Protein 5C04 (pdb70)

Radius of gyration: 21.52 Å; Cα contacts (8 Å, |Δi|>4): 696; chains: 2; bounding box: 32×39×69 Å

Organism: Mycobacterium tuberculosis (strain ATCC 25618 / H37Rv) (NCBI:txid83332)

InterPro domains:
  IPR000866 Alkyl hydroperoxide reductase subunit C/ Thiol specific antioxidant [PF00578] (4-129)
  IPR013766 Thioredoxin domain [PS51352] (2-153)
  IPR024706 Peroxiredoxin, AhpC-type [PIRSF000239] (1-133)
  IPR036249 Thioredoxin-like superfamily [SSF52833] (1-151)
  IPR050455 Thiol Peroxidase Tpx Subfamily [PTHR43110] (1-134)

Nearest PDB structures (foldseek):
  5c04-assembly1_B  TM=1.005E+00  e=6.106E-35  Mycobacterium tuberculosis
  5id2-assembly1_B  TM=1.004E+00  e=1.921E-33  Mycobacterium tuberculosis H37Rv
  4xih-assembly1_B-2  TM=9.877E-01  e=2.644E-33  Mycobacterium tuberculosis CCDC5079
  1xvw-assembly1_B  TM=9.879E-01  e=3.853E-31  Mycobacterium tuberculosis
  3hjp-assembly2_D  TM=9.275E-01  e=1.808E-15  Saccharolobus solfataricus

Foldseek 3Di:
DADDFFDFQDWDWFAWLVRDIDIPLVQAPWEKEKEWFAFDQPDDQVLVQVLVCVVVVCLAPDRHHAYEYEKQDDNPSRNVSCVVSVPPGTYTHCHVVQCPSLVVRPQADVVVSMGFGWIFIAANHRGTRDIDGDGNPDHDDCVVVSVSSVVRD/DADDFFDQQDWDWFAWLVRDTDIPLVCAPFEKEKEWFAFDQPDDQVLVQQLVCQVVVCLAPDRHHAYEYEKQDDNPSNNVSCVVSVPPGTYTHCHVVQCPSLVVRPQADPVVSMGFGWIFIAANRRTTHDIDGDGNPDHDDCVVVSVRSVVRD

Sequence (306 aa):
SMLNVGATAPDFTLRDQNQQQLVTTLRGYRGAKNVLLVFHPLAFTGICQGELDQQLRDHLPEFENDDSAALAISSVGPPPTHKIIWATQSGFTFPLLSDFWPHGAVSQAYGVFNEQQAGIANRGTFVVDRRSGIIRFAEMKQPGEVRDQRLWTDALAALTSMLNVGATAPDFTLRDQNQQQLVTTLRGYRGAKNVLLVFHPLAFTGICQGELLDQLRDHLPEFENDDSAALAISSVGPPPTHKIIWATTQSGFTFPLLSDFWPHGAVSQQAYGVFNEQAGIANRGTFVVDRSGIIRFAEMKQPGEVRDQRLWTDALAALT

B-factor: mean 27.64, std 8.31, range [15.02, 64.54]

CATH classification: 3.40.30.10

Structure (mmCIF, N/CA/C/O backbone):
data_5C04
#
_entry.id   5C04
#
_cell.length_a   63.300
_cell.length_b   63.300
_cell.length_c   159.450
_cell.angle_alpha   90.000
_cell.angle_beta   90.000
_cell.angle_gamma   90.000
#
_symmetry.space_group_name_H-M   'P 43 21 2'
#
loop_
_entity.id
_entity.type
_entity.pdbx_description
1 polymer 'Putative peroxiredoxin MT2298'
2 water water
#
loop_
_atom_site.group_PDB
_atom_site.id
_atom_site.type_symbol
_atom_site.label_atom_id
_atom_site.label_alt_id
_atom_site.label_comp_id
_atom_site.label_asym_id
_atom_site.label_entity_id
_atom_site.label_seq_id
_atom_site.pdbx_PDB_ins_code
_atom_site.Cartn_x
_atom_site.Cartn_y
_atom_site.Cartn_z
_atom_site.occupancy
_atom_site.B_iso_or_equiv
_atom_site.auth_seq_id
_atom_site.auth_comp_id
_atom_site.auth_asym_id
_atom_site.auth_atom_id
_atom_site.pdbx_PDB_model_num
ATOM 1 N N . SER A 1 1 ? -2.993 38.452 -10.493 1.00 49.13 0 SER A N 1
ATOM 2 C CA . SER A 1 1 ? -3.951 39.132 -11.427 1.00 42.36 0 SER A CA 1
ATOM 3 C C . SER A 1 1 ? -4.638 38.183 -12.406 1.00 32.66 0 SER A C 1
ATOM 4 O O . SER A 1 1 ? -4.083 37.185 -12.843 1.00 33.99 0 SER A O 1
ATOM 7 N N . MET A 1 2 ? -5.867 38.550 -12.756 1.00 39.81 1 MET A N 1
ATOM 8 C CA . MET A 1 2 ? -6.673 37.834 -13.734 1.00 36.09 1 MET A CA 1
ATOM 9 C C . MET A 1 2 ? -5.880 37.637 -15.020 1.00 37.32 1 MET A C 1
ATOM 10 O O . MET A 1 2 ? -5.255 38.579 -15.519 1.00 38.17 1 MET A O 1
ATOM 15 N N . LEU A 1 3 ? -5.916 36.435 -15.580 1.00 35.78 2 LEU A N 1
ATOM 16 C CA . LEU A 1 3 ? -5.275 36.195 -16.872 1.00 36.87 2 LEU A CA 1
ATOM 17 C C . LEU A 1 3 ? -5.962 37.019 -17.945 1.00 37.77 2 LEU A C 1
ATOM 18 O O . LEU A 1 3 ? -7.170 37.214 -17.907 1.00 35.30 2 LEU A O 1
ATOM 23 N N . ASN A 1 4 ? -5.181 37.507 -18.908 1.00 39.09 3 ASN A N 1
ATOM 24 C CA . ASN A 1 4 ? -5.692 38.414 -19.917 1.00 40.95 3 ASN A CA 1
ATOM 25 C C . ASN A 1 4 ? -5.952 37.726 -21.238 1.00 38.63 3 ASN A C 1
ATOM 26 O O . ASN A 1 4 ? -5.455 36.629 -21.503 1.00 37.62 3 ASN A O 1
ATOM 31 N N . VAL A 1 5 ? -6.733 38.405 -22.068 1.00 40.78 4 VAL A N 1
ATOM 32 C CA . VAL A 1 5 ? -6.958 37.991 -23.443 1.00 41.01 4 VAL A CA 1
ATOM 33 C C . VAL A 1 5 ? -5.604 37.823 -24.136 1.00 41.64 4 VAL A C 1
ATOM 34 O O . VAL A 1 5 ? -4.721 38.682 -24.016 1.00 42.25 4 VAL A O 1
ATOM 38 N N . GLY A 1 6 ? -5.438 36.701 -24.828 1.00 40.13 5 GLY A N 1
ATOM 39 C CA . GLY A 1 6 ? -4.180 36.367 -25.457 1.00 43.00 5 GLY A CA 1
ATOM 40 C C . GLY A 1 6 ? -3.440 35.250 -24.773 1.00 43.44 5 GLY A C 1
ATOM 41 O O . GLY A 1 6 ? -2.702 34.502 -25.412 1.00 46.45 5 GLY A O 1
ATOM 42 N N . ALA A 1 7 ? -3.635 35.120 -23.464 1.00 43.25 6 ALA A N 1
ATOM 43 C CA . ALA A 1 7 ? -2.941 34.101 -22.706 1.00 42.41 6 ALA A CA 1
ATOM 44 C C . ALA A 1 7 ? -3.484 32.720 -23.038 1.00 41.26 6 ALA A C 1
ATOM 45 O O . ALA A 1 7 ? -4.646 32.564 -23.424 1.00 40.70 6 ALA A O 1
ATOM 47 N N . THR A 1 8 ? -2.645 31.714 -22.851 1.00 41.14 7 THR A N 1
ATOM 48 C CA . THR A 1 8 ? -3.074 30.336 -22.964 1.00 40.30 7 THR A CA 1
ATOM 49 C C . THR A 1 8 ? -3.801 29.989 -21.670 1.00 37.49 7 THR A C 1
ATOM 50 O O . THR A 1 8 ? -3.280 30.218 -20.575 1.00 40.01 7 THR A O 1
ATOM 54 N N . ALA A 1 9 ? -5.010 29.460 -21.808 1.00 35.11 8 ALA A N 1
ATOM 55 C CA . ALA A 1 9 ? -5.810 29.033 -20.642 1.00 33.84 8 ALA A CA 1
ATOM 56 C C . ALA A 1 9 ? -5.128 27.874 -19.905 1.00 34.81 8 ALA A C 1
ATOM 57 O O . ALA A 1 9 ? -4.863 26.845 -20.524 1.00 36.68 8 ALA A O 1
ATOM 59 N N . PRO A 1 10 ? -4.875 28.012 -18.573 1.00 34.36 9 PRO A N 1
ATOM 60 C CA . PRO A 1 10 ? -4.264 26.902 -17.844 1.00 34.37 9 PRO A CA 1
ATOM 61 C C . PRO A 1 10 ? -5.110 25.648 -17.931 1.00 33.23 9 PRO A C 1
ATOM 62 O O . PRO A 1 10 ? -6.330 25.730 -17.780 1.00 32.85 9 PRO A O 1
ATOM 66 N N . ASP A 1 11 ? -4.490 24.487 -18.143 1.00 34.55 10 ASP A N 1
ATOM 67 C CA . ASP A 1 11 ? -5.269 23.251 -18.161 1.00 34.79 10 ASP A CA 1
ATOM 68 C C . ASP A 1 11 ? -5.707 22.908 -16.743 1.00 33.38 10 ASP A C 1
ATOM 69 O O . ASP A 1 11 ? -5.095 23.315 -15.747 1.00 35.35 10 ASP A O 1
ATOM 74 N N . PHE A 1 12 ? -6.790 22.161 -16.686 1.00 32.51 11 PHE A N 1
ATOM 75 C CA . PHE A 1 12 ? -7.258 21.636 -15.425 1.00 30.90 11 PHE A CA 1
ATOM 76 C C . PHE A 1 12 ? -8.023 20.357 -15.635 1.00 31.28 11 PHE A C 1
ATOM 77 O O . PHE A 1 12 ? -8.570 20.125 -16.706 1.00 31.93 11 PHE A O 1
ATOM 85 N N . THR A 1 13 ? -8.067 19.553 -14.570 1.00 30.13 12 THR A N 1
ATOM 86 C CA . THR A 1 13 ? -8.933 18.391 -14.508 1.00 31.05 12 THR A CA 1
ATOM 87 C C . THR A 1 13 ? -9.661 18.433 -13.170 1.00 28.92 12 THR A C 1
ATOM 88 O O . THR A 1 13 ? -9.012 18.349 -12.113 1.00 31.80 12 THR A O 1
ATOM 92 N N . LEU A 1 14 ? -10.991 18.537 -13.216 1.00 27.51 13 LEU A N 1
ATOM 93 C CA . LEU A 1 14 ? -11.806 18.658 -11.993 1.00 25.76 13 LEU A CA 1
ATOM 94 C C . LEU A 1 14 ? -13.013 17.729 -12.046 1.00 26.51 13 LEU A C 1
ATOM 95 O O . LEU A 1 14 ? -13.511 17.366 -13.107 1.00 27.63 13 LEU A O 1
ATOM 100 N N . ARG A 1 15 ? -13.517 17.375 -10.879 1.00 24.75 14 ARG A N 1
ATOM 101 C CA . ARG A 1 15 ? -14.738 16.608 -10.775 1.00 26.33 14 ARG A CA 1
ATOM 102 C C . ARG A 1 15 ? -16.010 17.429 -10.954 1.00 25.87 14 ARG A C 1
ATOM 103 O O . ARG A 1 15 ? -16.153 18.512 -10.355 1.00 23.57 14 ARG A O 1
ATOM 111 N N . ASP A 1 16 ? -16.968 16.907 -11.714 1.00 25.38 15 ASP A N 1
ATOM 112 C CA . ASP A 1 16 ? -18.304 17.502 -11.768 1.00 25.16 15 ASP A CA 1
ATOM 113 C C . ASP A 1 16 ? -19.221 16.957 -10.682 1.00 24.80 15 ASP A C 1
ATOM 114 O O . ASP A 1 16 ? -18.785 16.144 -9.839 1.00 24.60 15 ASP A O 1
ATOM 119 N N . GLN A 1 17 ? -20.474 17.394 -10.678 1.00 23.71 16 GLN A N 1
ATOM 120 C CA . GLN A 1 17 ? -21.440 17.064 -9.611 1.00 24.68 16 GLN A CA 1
ATOM 121 C C . GLN A 1 17 ? -21.739 15.575 -9.530 1.00 26.60 16 GLN A C 1
ATOM 122 O O . GLN A 1 17 ? -22.193 15.087 -8.502 1.00 26.67 16 GLN A O 1
ATOM 128 N N . ASN A 1 18 ? -21.476 14.860 -10.618 1.00 26.92 17 ASN A N 1
ATOM 129 C CA . ASN A 1 18 ? -21.619 13.401 -10.658 1.00 29.91 17 ASN A CA 1
ATOM 130 C C . ASN A 1 18 ? -20.299 12.649 -10.425 1.00 30.47 17 ASN A C 1
ATOM 131 O O . ASN A 1 18 ? -20.220 11.428 -10.663 1.00 33.40 17 ASN A O 1
ATOM 136 N N . GLN A 1 19 ? -19.275 13.367 -9.958 1.00 30.17 18 GLN A N 1
ATOM 137 C CA A GLN A 1 19 ? -17.923 12.850 -9.708 0.70 31.51 18 GLN A CA 1
ATOM 138 C CA B GLN A 1 19 ? -17.932 12.815 -9.694 0.30 30.00 18 GLN A CA 1
ATOM 139 C C . GLN A 1 19 ? -17.194 12.346 -10.965 1.00 31.32 18 GLN A C 1
ATOM 140 O O . GLN A 1 19 ? -16.200 11.628 -10.882 1.00 32.99 18 GLN A O 1
ATOM 151 N N . GLN A 1 20 ? -17.664 12.785 -12.133 1.00 32.09 19 GLN A N 1
ATOM 152 C CA . GLN A 1 20 ? -16.981 12.508 -13.403 1.00 33.33 19 GLN A CA 1
ATOM 153 C C . GLN A 1 20 ? -15.921 13.575 -13.693 1.00 33.29 19 GLN A C 1
ATOM 154 O O . GLN A 1 20 ? -16.089 14.751 -13.313 1.00 32.71 19 GLN A O 1
ATOM 160 N N . LEU A 1 21 ? -14.844 13.189 -14.365 1.00 32.12 20 LEU A N 1
ATOM 161 C CA . LEU A 1 21 ? -13.716 14.070 -14.598 1.00 32.25 20 LEU A CA 1
ATOM 162 C C . LEU A 1 21 ? -13.918 14.893 -15.854 1.00 32.74 20 LEU A C 1
ATOM 163 O O . LEU A 1 21 ? -14.187 14.342 -16.921 1.00 36.84 20 LEU A O 1
ATOM 168 N N . VAL A 1 22 ? -13.731 16.199 -15.725 1.00 30.30 21 VAL A N 1
ATOM 169 C CA . VAL A 1 22 ? -13.830 17.125 -16.848 1.00 29.79 21 VAL A CA 1
ATOM 170 C C . VAL A 1 22 ? -12.487 17.811 -17.001 1.00 30.07 21 VAL A C 1
ATOM 171 O O . VAL A 1 22 ? -11.946 18.339 -16.045 1.00 30.69 21 VAL A O 1
ATOM 175 N N . THR A 1 23 ? -11.922 17.769 -18.218 1.00 32.52 22 THR A N 1
ATOM 176 C CA A THR A 1 23 ? -10.646 18.439 -18.489 0.50 33.57 22 THR A CA 1
ATOM 177 C CA B THR A 1 23 ? -10.650 18.418 -18.499 0.50 33.31 22 THR A CA 1
ATOM 178 C C . THR A 1 23 ? -10.908 19.543 -19.504 1.00 33.57 22 THR A C 1
ATOM 179 O O . THR A 1 23 ? -11.759 19.392 -20.369 1.00 37.37 22 THR A O 1
ATOM 186 N N . LEU A 1 24 ? -10.199 20.662 -19.378 1.00 32.72 23 LEU A N 1
ATOM 187 C CA . LEU A 1 24 ? -10.367 21.773 -20.337 1.00 31.95 23 LEU A CA 1
ATOM 188 C C . LEU A 1 24 ? -9.895 21.351 -21.743 1.00 34.34 23 LEU A C 1
ATOM 189 O O . LEU A 1 24 ? -10.567 21.619 -22.749 1.00 33.34 23 LEU A O 1
ATOM 194 N N . ARG A 1 25 ? -8.742 20.692 -21.782 1.00 36.40 24 ARG A N 1
ATOM 195 C CA . ARG A 1 25 ? -8.114 20.276 -23.062 1.00 38.22 24 ARG A CA 1
ATOM 196 C C . ARG A 1 25 ? -9.002 19.373 -23.915 1.00 39.26 24 ARG A C 1
ATOM 197 O O . ARG A 1 25 ? -8.901 19.400 -25.160 1.00 41.55 24 ARG A O 1
ATOM 205 N N . GLY A 1 26 ? -9.856 18.580 -23.272 1.00 40.26 25 GLY A N 1
ATOM 206 C CA . GLY A 1 26 ? -10.852 17.752 -23.965 1.00 41.29 25 GLY A CA 1
ATOM 207 C C . GLY A 1 26 ? -11.667 18.478 -25.029 1.00 41.23 25 GLY A C 1
ATOM 208 O O . GLY A 1 26 ? -12.087 17.872 -26.015 1.00 43.77 25 GLY A O 1
ATOM 209 N N . TYR A 1 27 ? -11.877 19.778 -24.847 1.00 38.78 26 TYR A N 1
ATOM 210 C CA . TYR A 1 27 ? -12.707 20.568 -25.764 1.00 37.91 26 TYR A CA 1
ATOM 211 C C . TYR A 1 27 ? -11.942 21.145 -26.970 1.00 39.72 26 TYR A C 1
ATOM 212 O O . TYR A 1 27 ? -12.559 21.681 -27.912 1.00 37.96 26 TYR A O 1
ATOM 221 N N . ARG A 1 28 ? -10.616 21.059 -26.937 1.00 40.58 27 ARG A N 1
ATOM 222 C CA . ARG A 1 28 ? -9.802 21.635 -28.013 1.00 44.48 27 ARG A CA 1
ATOM 223 C C . ARG A 1 28 ? -10.140 21.040 -29.358 1.00 44.46 27 ARG A C 1
ATOM 224 O O . ARG A 1 28 ? -10.337 19.831 -29.485 1.00 43.96 27 ARG A O 1
ATOM 232 N N . GLY A 1 29 ? -10.221 21.926 -30.347 1.00 45.46 28 GLY A N 1
ATOM 233 C CA . GLY A 1 29 ? -10.549 21.560 -31.717 1.00 46.16 28 GLY A CA 1
ATOM 234 C C . GLY A 1 29 ? -12.032 21.354 -31.958 1.00 46.54 28 GLY A C 1
ATOM 235 O O . GLY A 1 29 ? -12.442 21.185 -33.108 1.00 49.78 28 GLY A O 1
ATOM 236 N N . ALA A 1 30 ? -12.844 21.389 -30.896 1.00 44.06 29 ALA A N 1
ATOM 237 C CA . ALA A 1 30 ? -14.269 21.069 -30.996 1.00 42.59 29 ALA A CA 1
ATOM 238 C C . ALA A 1 30 ? -15.169 22.228 -30.562 1.00 40.96 29 ALA A C 1
ATOM 239 O O . ALA A 1 30 ? -16.059 22.641 -31.302 1.00 39.49 29 ALA A O 1
ATOM 241 N N . LYS A 1 31 ? -14.946 22.746 -29.356 1.00 37.96 30 LYS A N 1
ATOM 242 C CA . LYS A 1 31 ? -15.810 23.775 -28.785 1.00 35.88 30 LYS A CA 1
ATOM 243 C C . LYS A 1 31 ? -15.054 24.931 -28.146 1.00 33.27 30 LYS A C 1
ATOM 244 O O . LYS A 1 31 ? -13.971 24.749 -27.569 1.00 33.18 30 LYS A O 1
ATOM 250 N N . ASN A 1 32 ? -15.648 26.118 -28.248 1.00 32.05 31 ASN A N 1
ATOM 251 C CA . ASN A 1 32 ? -15.318 27.242 -27.384 1.00 31.38 31 ASN A CA 1
ATOM 252 C C . ASN A 1 32 ? -15.904 26.956 -26.005 1.00 30.01 31 ASN A C 1
ATOM 253 O O . ASN A 1 32 ? -17.005 26.405 -25.893 1.00 31.02 31 ASN A O 1
ATOM 258 N N . VAL A 1 33 ? -15.169 27.344 -24.977 1.00 27.35 32 VAL A N 1
ATOM 259 C CA . VAL A 1 33 ? -15.557 27.036 -23.597 1.00 26.70 32 VAL A CA 1
ATOM 260 C C . VAL A 1 33 ? -15.734 28.307 -22.795 1.00 25.70 32 VAL A C 1
ATOM 261 O O . VAL A 1 33 ? -14.804 29.113 -22.667 1.00 25.43 32 VAL A O 1
ATOM 265 N N . LEU A 1 34 ? -16.917 28.429 -22.190 1.00 24.41 33 LEU A N 1
ATOM 266 C CA . LEU A 1 34 ? -17.232 29.489 -21.246 1.00 23.84 33 LEU A CA 1
ATOM 267 C C . LEU A 1 34 ? -16.948 28.933 -19.851 1.00 22.48 33 LEU A C 1
ATOM 268 O O . LEU A 1 34 ? -17.565 27.933 -19.445 1.00 22.87 33 LEU A O 1
ATOM 273 N N . LEU A 1 35 ? -16.021 29.581 -19.169 1.00 21.48 34 LEU A N 1
ATOM 274 C CA . LEU A 1 35 ? -15.686 29.245 -17.757 1.00 20.45 34 LEU A CA 1
ATOM 275 C C . LEU A 1 35 ? -16.312 30.275 -16.847 1.00 20.32 34 LEU A C 1
ATOM 276 O O . LEU A 1 35 ? -15.953 31.466 -16.909 1.00 21.56 34 LEU A O 1
ATOM 281 N N . VAL A 1 36 ? -17.267 29.827 -16.016 1.00 18.77 35 VAL A N 1
ATOM 282 C CA . VAL A 1 36 ? -17.968 30.710 -15.078 1.00 18.69 35 VAL A CA 1
ATOM 283 C C . VAL A 1 36 ? -17.518 30.361 -13.643 1.00 18.31 35 VAL A C 1
ATOM 284 O O . VAL A 1 36 ? -18.078 29.473 -12.977 1.00 18.97 35 VAL A O 1
ATOM 288 N N . PHE A 1 37 ? -16.495 31.061 -13.192 1.00 17.95 36 PHE A N 1
ATOM 289 C CA . PHE A 1 37 ? -16.075 30.956 -11.767 1.00 17.55 36 PHE A CA 1
ATOM 290 C C . PHE A 1 37 ? -17.095 31.678 -10.918 1.00 17.68 36 PHE A C 1
ATOM 291 O O . PHE A 1 37 ? -17.583 32.745 -11.296 1.00 17.80 36 PHE A O 1
ATOM 299 N N . HIS A 1 38 ? -17.406 31.134 -9.738 1.00 17.40 37 HIS A N 1
ATOM 300 C CA . HIS A 1 38 ? -18.325 31.833 -8.848 1.00 17.12 37 HIS A CA 1
ATOM 301 C C . HIS A 1 38 ? -18.058 31.453 -7.398 1.00 16.44 37 HIS A C 1
ATOM 302 O O . HIS A 1 38 ? -17.503 30.379 -7.139 1.00 18.17 37 HIS A O 1
ATOM 309 N N . PRO A 1 39 ? -18.427 32.343 -6.464 1.00 16.70 38 PRO A N 1
ATOM 310 C CA . PRO A 1 39 ? -18.185 32.102 -5.049 1.00 17.04 38 PRO A CA 1
ATOM 311 C C . PRO A 1 39 ? -18.711 30.804 -4.408 1.00 17.30 38 PRO A C 1
ATOM 312 O O . PRO A 1 39 ? -17.905 29.978 -3.964 1.00 17.39 38 PRO A O 1
ATOM 316 N N . LEU A 1 40 ? -20.026 30.614 -4.318 1.00 16.56 39 LEU A N 1
ATOM 317 C CA . LEU A 1 40 ? -20.551 29.559 -3.467 1.00 17.10 39 LEU A CA 1
ATOM 318 C C . LEU A 1 40 ? -21.942 29.106 -3.848 1.00 16.39 39 LEU A C 1
ATOM 319 O O . LEU A 1 40 ? -22.868 29.921 -3.989 1.00 16.88 39 LEU A O 1
ATOM 324 N N . ALA A 1 41 ? -22.110 27.775 -3.936 1.00 16.26 40 ALA A N 1
ATOM 325 C CA . ALA A 1 41 ? -23.437 27.194 -3.997 1.00 15.76 40 ALA A CA 1
ATOM 326 C C . ALA A 1 41 ? -24.337 27.710 -2.886 1.00 16.96 40 ALA A C 1
ATOM 327 O O . ALA A 1 41 ? -23.876 27.959 -1.774 1.00 16.67 40 ALA A O 1
ATOM 329 N N . PHE A 1 42 ? -25.622 27.848 -3.206 1.00 16.85 41 PHE A N 1
ATOM 330 C CA . PHE A 1 42 ? -26.670 28.156 -2.220 1.00 19.12 41 PHE A CA 1
ATOM 331 C C . PHE A 1 42 ? -26.480 29.539 -1.633 1.00 20.58 41 PHE A C 1
ATOM 332 O O . PHE A 1 42 ? -26.821 29.772 -0.432 1.00 23.95 41 PHE A O 1
ATOM 340 N N . THR A 1 43 ? -25.909 30.446 -2.410 1.00 18.05 42 THR A N 1
ATOM 341 C CA . THR A 1 43 ? -25.923 31.861 -2.083 1.00 17.07 42 THR A CA 1
ATOM 342 C C . THR A 1 43 ? -26.691 32.654 -3.143 1.00 19.10 42 THR A C 1
ATOM 343 O O . THR A 1 43 ? -26.842 32.230 -4.290 1.00 17.86 42 THR A O 1
ATOM 347 N N . GLY A 1 44 ? -27.171 33.832 -2.766 1.00 18.38 43 GLY A N 1
ATOM 348 C CA . GLY A 1 44 ? -28.176 34.544 -3.574 1.00 18.66 43 GLY A CA 1
ATOM 349 C C . GLY A 1 44 ? -27.725 34.978 -4.931 1.00 18.40 43 GLY A C 1
ATOM 350 O O . GLY A 1 44 ? -28.412 34.741 -5.928 1.00 19.07 43 GLY A O 1
ATOM 351 N N . ILE A 1 45 ? -26.611 35.683 -4.998 1.00 18.27 44 ILE A N 1
ATOM 352 C CA . ILE A 1 45 ? -26.138 36.187 -6.275 1.00 18.36 44 ILE A CA 1
ATOM 353 C C . ILE A 1 45 ? -25.707 35.025 -7.195 1.00 18.16 44 ILE A C 1
ATOM 354 O O . ILE A 1 45 ? -26.071 34.995 -8.373 1.00 17.55 44 ILE A O 1
ATOM 359 N N . CYS A 1 46 ? -24.972 34.054 -6.669 1.00 17.35 45 CYS A N 1
ATOM 360 C CA . CYS A 1 46 ? -24.585 32.877 -7.466 1.00 16.83 45 CYS A CA 1
ATOM 361 C C . CYS A 1 46 ? -25.821 32.166 -8.006 1.00 17.68 45 CYS A C 1
ATOM 362 O O . CYS A 1 46 ? -25.821 31.740 -9.148 1.00 17.47 45 CYS A O 1
ATOM 365 N N . GLN A 1 47 ? -26.858 32.016 -7.187 1.00 16.53 46 GLN A N 1
ATOM 366 C CA . GLN A 1 47 ? -28.113 31.404 -7.630 1.00 17.21 46 GLN A CA 1
ATOM 367 C C . GLN A 1 47 ? -28.701 32.188 -8.800 1.00 18.30 46 GLN A C 1
ATOM 368 O O . GLN A 1 47 ? -29.103 31.596 -9.814 1.00 19.46 46 GLN A O 1
ATOM 374 N N . GLY A 1 48 ? -28.729 33.491 -8.700 1.00 17.46 47 GLY A N 1
ATOM 375 C CA . GLY A 1 48 ? -29.281 34.306 -9.767 1.00 18.74 47 GLY A CA 1
ATOM 376 C C . GLY A 1 48 ? -28.502 34.130 -11.046 1.00 18.90 47 GLY A C 1
ATOM 377 O O . GLY A 1 48 ? -29.087 34.062 -12.139 1.00 20.57 47 GLY A O 1
ATOM 378 N N . GLU A 1 49 ? -27.176 34.154 -10.946 1.00 17.81 48 GLU A N 1
ATOM 379 C CA . GLU A 1 49 ? -26.338 34.044 -12.147 1.00 17.99 48 GLU A CA 1
ATOM 380 C C . GLU A 1 49 ? -26.493 32.689 -12.805 1.00 19.16 48 GLU A C 1
ATOM 381 O O . GLU A 1 49 ? -26.664 32.616 -14.027 1.00 17.87 48 GLU A O 1
ATOM 387 N N . LEU A 1 50 ? -26.436 31.612 -12.047 1.00 17.98 49 LEU A N 1
ATOM 388 C CA . LEU A 1 50 ? -26.581 30.286 -12.660 1.00 18.99 49 LEU A CA 1
ATOM 389 C C . LEU A 1 50 ? -28.018 30.000 -13.090 1.00 18.95 49 LEU A C 1
ATOM 390 O O . LEU A 1 50 ? -28.217 29.276 -14.047 1.00 20.12 49 LEU A O 1
ATOM 395 N N . ASP A 1 51 ? -29.014 30.554 -12.406 1.00 19.19 50 ASP A N 1
ATOM 396 C CA . ASP A 1 51 ? -30.404 30.420 -12.869 1.00 19.24 50 ASP A CA 1
ATOM 397 C C . ASP A 1 51 ? -30.569 31.095 -14.206 1.00 21.65 50 ASP A C 1
ATOM 398 O O . ASP A 1 51 ? -31.264 30.539 -15.082 1.00 21.02 50 ASP A O 1
ATOM 403 N N . GLN A 1 52 ? -29.972 32.266 -14.406 1.00 19.75 51 GLN A N 1
ATOM 404 C CA A GLN A 1 52 ? -30.046 32.956 -15.713 0.50 21.34 51 GLN A CA 1
ATOM 405 C CA B GLN A 1 52 ? -30.085 32.896 -15.712 0.50 21.26 51 GLN A CA 1
ATOM 406 C C . GLN A 1 52 ? -29.359 32.078 -16.769 1.00 21.38 51 GLN A C 1
ATOM 407 O O . GLN A 1 52 ? -29.873 31.912 -17.883 1.00 22.76 51 GLN A O 1
ATOM 418 N N . LEU A 1 53 ? -28.196 31.528 -16.440 1.00 20.92 52 LEU A N 1
ATOM 419 C CA . LEU A 1 53 ? -27.473 30.651 -17.383 1.00 21.25 52 LEU A CA 1
ATOM 420 C C . LEU A 1 53 ? -28.353 29.448 -17.754 1.00 22.91 52 LEU A C 1
ATOM 421 O O . LEU A 1 53 ? -28.521 29.115 -18.953 1.00 23.28 52 LEU A O 1
ATOM 426 N N . ARG A 1 54 ? -28.946 28.828 -16.749 1.00 21.73 53 ARG A N 1
ATOM 427 C CA . ARG A 1 54 ? -29.891 27.701 -16.904 1.00 22.47 53 ARG A CA 1
ATOM 428 C C . ARG A 1 54 ? -31.034 28.069 -17.854 1.00 23.70 53 ARG A C 1
ATOM 429 O O . ARG A 1 54 ? -31.332 27.310 -18.791 1.00 24.56 53 ARG A O 1
ATOM 437 N N . ASP A 1 55 ? -31.654 29.221 -17.606 1.00 22.41 54 ASP A N 1
ATOM 438 C CA . ASP A 1 55 ? -32.835 29.674 -18.372 1.00 24.78 54 ASP A CA 1
ATOM 439 C C . ASP A 1 55 ? -32.479 29.907 -19.855 1.00 25.74 54 ASP A C 1
ATOM 440 O O . ASP A 1 55 ? -33.378 29.897 -20.730 1.00 29.01 54 ASP A O 1
ATOM 445 N N . HIS A 1 56 ? -31.206 30.140 -20.160 1.00 24.94 55 HIS A N 1
ATOM 446 C CA . HIS A 1 56 ? -30.746 30.391 -21.526 1.00 27.72 55 HIS A CA 1
ATOM 447 C C . HIS A 1 56 ? -29.694 29.402 -22.000 1.00 26.38 55 HIS A C 1
ATOM 448 O O . HIS A 1 56 ? -28.861 29.724 -22.833 1.00 25.90 55 HIS A O 1
ATOM 455 N N . LEU A 1 57 ? -29.715 28.196 -21.442 1.00 26.40 56 LEU A N 1
ATOM 456 C CA . LEU A 1 57 ? -28.615 27.251 -21.642 1.00 26.11 56 LEU A CA 1
ATOM 457 C C . LEU A 1 57 ? -28.279 26.943 -23.106 1.00 27.02 56 LEU A C 1
ATOM 458 O O . LEU A 1 57 ? -27.111 26.843 -23.436 1.00 26.93 56 LEU A O 1
ATOM 463 N N . PRO A 1 58 ? -29.297 26.854 -23.983 1.00 28.21 57 PRO A N 1
ATOM 464 C CA . PRO A 1 58 ? -28.943 26.553 -25.375 1.00 30.66 57 PRO A CA 1
ATOM 465 C C . PRO A 1 58 ? -28.043 27.603 -26.045 1.00 30.96 57 PRO A C 1
ATOM 466 O O . PRO A 1 58 ? -27.390 27.295 -27.064 1.00 32.49 57 PRO A O 1
ATOM 470 N N . GLU A 1 59 ? -27.986 28.814 -25.500 1.00 29.93 58 GLU A N 1
ATOM 471 C CA . GLU A 1 59 ? -27.076 29.847 -25.992 1.00 31.30 58 GLU A CA 1
ATOM 472 C C . GLU A 1 59 ? -25.619 29.599 -25.584 1.00 30.51 58 GLU A C 1
ATOM 473 O O . GLU A 1 59 ? -24.702 30.136 -26.186 1.00 31.88 58 GLU A O 1
ATOM 479 N N . PHE A 1 60 ? -25.409 28.771 -24.564 1.00 27.98 59 PHE A N 1
ATOM 480 C CA . PHE A 1 60 ? -24.083 28.515 -24.026 1.00 27.29 59 PHE A CA 1
ATOM 481 C C . PHE A 1 60 ? -23.568 27.097 -24.217 1.00 28.07 59 PHE A C 1
ATOM 482 O O . PHE A 1 60 ? -22.358 26.881 -24.197 1.00 29.76 59 PHE A O 1
ATOM 490 N N . GLU A 1 61 ? -24.484 26.142 -24.335 1.00 27.63 60 GLU A N 1
ATOM 491 C CA . GLU A 1 61 ? -24.146 24.740 -24.473 1.00 30.76 60 GLU A CA 1
ATOM 492 C C . GLU A 1 61 ? -24.867 24.260 -25.716 1.00 32.51 60 GLU A C 1
ATOM 493 O O . GLU A 1 61 ? -26.085 24.078 -25.702 1.00 33.79 60 GLU A O 1
ATOM 499 N N . ASN A 1 62 ? -24.096 24.059 -26.783 1.00 32.25 61 ASN A N 1
ATOM 500 C CA . ASN A 1 62 ? -24.624 23.770 -28.126 1.00 34.96 61 ASN A CA 1
ATOM 501 C C . ASN A 1 62 ? -23.510 23.145 -28.974 1.00 35.88 61 ASN A C 1
ATOM 502 O O . ASN A 1 62 ? -22.495 22.730 -28.430 1.00 37.37 61 ASN A O 1
ATOM 507 N N . ASP A 1 63 ? -23.700 23.068 -30.290 1.00 40.38 62 ASP A N 1
ATOM 508 C CA . ASP A 1 63 ? -22.686 22.475 -31.173 1.00 42.44 62 ASP A CA 1
ATOM 509 C C . ASP A 1 63 ? -21.352 23.225 -31.183 1.00 40.34 62 ASP A C 1
ATOM 510 O O . ASP A 1 63 ? -20.309 22.612 -31.423 1.00 41.18 62 ASP A O 1
ATOM 515 N N . ASP A 1 64 ? -21.385 24.531 -30.909 1.00 39.26 63 ASP A N 1
ATOM 516 C CA . ASP A 1 64 ? -20.179 25.372 -30.950 1.00 38.57 63 ASP A CA 1
ATOM 517 C C . ASP A 1 64 ? -19.539 25.683 -29.591 1.00 36.34 63 ASP A C 1
ATOM 518 O O . ASP A 1 64 ? -18.357 26.044 -29.538 1.00 33.79 63 ASP A O 1
ATOM 523 N N . SER A 1 65 ? -20.324 25.569 -28.513 1.00 34.09 64 SER A N 1
ATOM 524 C CA . SER A 1 65 ? -19.938 26.096 -27.187 1.00 34.06 64 SER A CA 1
ATOM 525 C C . SER A 1 65 ? -20.228 25.093 -26.077 1.00 31.74 64 SER A C 1
ATOM 526 O O . SER A 1 65 ? -21.186 24.312 -26.146 1.00 29.41 64 SER A O 1
ATOM 529 N N . ALA A 1 66 ? -19.411 25.159 -25.025 1.00 30.70 65 ALA A N 1
ATOM 530 C CA . ALA A 1 66 ? -19.685 24.449 -23.782 1.00 30.59 65 ALA A CA 1
ATOM 531 C C . ALA A 1 66 ? -19.569 25.449 -22.648 1.00 27.61 65 ALA A C 1
ATOM 532 O O . ALA A 1 66 ? -18.864 26.451 -22.775 1.00 27.90 65 ALA A O 1
ATOM 534 N N . ALA A 1 67 ? -20.292 25.197 -21.558 1.00 25.35 66 ALA A N 1
ATOM 535 C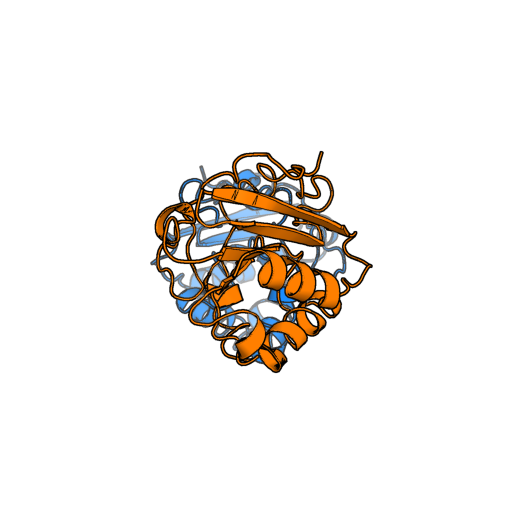 CA . ALA A 1 67 ? -20.221 26.052 -20.381 1.00 24.13 66 ALA A CA 1
ATOM 536 C C . ALA A 1 67 ? -19.920 25.215 -19.141 1.00 23.51 66 ALA A C 1
ATOM 537 O O . ALA A 1 67 ? -20.547 24.184 -18.928 1.00 25.05 66 ALA A O 1
ATOM 539 N N . LEU A 1 68 ? -18.972 25.704 -18.353 1.00 22.57 67 LEU A N 1
ATOM 540 C CA . LEU A 1 68 ? -18.563 25.033 -17.108 1.00 22.52 67 LEU A CA 1
ATOM 541 C C . LEU A 1 68 ? -18.590 26.027 -15.975 1.00 21.78 67 LEU A C 1
ATOM 542 O O . LEU A 1 68 ? -17.929 27.058 -16.037 1.00 22.14 67 LEU A O 1
ATOM 547 N N . ALA A 1 69 ? -19.318 25.696 -14.917 1.00 20.40 68 ALA A N 1
ATOM 548 C CA . ALA A 1 69 ? -19.333 26.529 -13.723 1.00 20.48 68 ALA A CA 1
ATOM 549 C C . ALA A 1 69 ? -18.253 25.966 -12.797 1.00 20.96 68 ALA A C 1
ATOM 550 O O . ALA A 1 69 ? -18.093 24.744 -12.758 1.00 24.78 68 ALA A O 1
ATOM 552 N N . ILE A 1 70 ? -17.456 26.817 -12.178 1.00 18.17 69 ILE A N 1
ATOM 553 C CA . ILE A 1 70 ? -16.387 26.351 -11.263 1.00 19.08 69 ILE A CA 1
ATOM 554 C C . ILE A 1 70 ? -16.453 27.084 -9.936 1.00 18.62 69 ILE A C 1
ATOM 555 O O . ILE A 1 70 ? -16.488 28.312 -9.897 1.00 18.29 69 ILE A O 1
ATOM 560 N N . SER A 1 71 ? -16.425 26.323 -8.839 1.00 18.03 70 SER A N 1
ATOM 561 C CA A SER A 1 71 ? -16.500 26.899 -7.507 0.50 18.01 70 SER A CA 1
ATOM 562 C CA B SER A 1 71 ? -16.415 26.936 -7.521 0.50 18.58 70 SER A CA 1
ATOM 563 C C . SER A 1 71 ? -15.744 25.988 -6.558 1.00 17.92 70 SER A C 1
ATOM 564 O O . SER A 1 71 ? -15.470 24.844 -6.912 1.00 18.41 70 SER A O 1
ATOM 569 N N . VAL A 1 72 ? -15.465 26.487 -5.344 1.00 17.04 71 VAL A N 1
ATOM 570 C CA . VAL A 1 72 ? -14.704 25.698 -4.368 1.00 18.13 71 VAL A CA 1
ATOM 571 C C . VAL A 1 72 ? -15.489 24.579 -3.677 1.00 18.20 71 VAL A C 1
ATOM 572 O O . VAL A 1 72 ? -14.883 23.828 -2.899 1.00 19.25 71 VAL A O 1
ATOM 576 N N . GLY A 1 73 ? -16.783 24.399 -3.954 1.00 17.51 72 GLY A N 1
ATOM 577 C CA . GLY A 1 73 ? -17.537 23.335 -3.323 1.00 17.57 72 GLY A CA 1
ATOM 578 C C . GLY A 1 73 ? -17.200 21.965 -3.863 1.00 18.65 72 GLY A C 1
ATOM 579 O O . GLY A 1 73 ? -16.822 21.847 -5.026 1.00 19.50 72 GLY A O 1
ATOM 580 N N . PRO A 1 74 ? -17.355 20.924 -3.050 1.00 17.84 73 PRO A N 1
ATOM 581 C CA . PRO A 1 74 ? -17.159 19.561 -3.485 1.00 18.72 73 PRO A CA 1
ATOM 582 C C . PRO A 1 74 ? -18.366 19.012 -4.243 1.00 19.18 73 PRO A C 1
ATOM 583 O O . PRO A 1 74 ? -19.457 19.580 -4.184 1.00 18.25 73 PRO A O 1
ATOM 587 N N . PRO A 1 75 ? -18.196 17.864 -4.923 1.00 19.86 74 PRO A N 1
ATOM 588 C CA . PRO A 1 75 ? -19.303 17.393 -5.748 1.00 20.41 74 PRO A CA 1
ATOM 589 C C . PRO A 1 75 ? -20.634 17.164 -5.044 1.00 20.68 74 PRO A C 1
ATOM 590 O O . PRO A 1 75 ? -21.641 17.460 -5.624 1.00 21.05 74 PRO A O 1
ATOM 594 N N . PRO A 1 76 ? -20.658 16.646 -3.795 1.00 20.02 75 PRO A N 1
ATOM 595 C CA . PRO A 1 76 ? -21.993 16.436 -3.184 1.00 20.30 75 PRO A CA 1
ATOM 596 C C . PRO A 1 76 ? -22.785 17.736 -3.001 1.00 19.78 75 PRO A C 1
ATOM 597 O O . PRO A 1 76 ? -24.004 17.725 -3.113 1.00 20.78 75 PRO A O 1
ATOM 601 N N . THR A 1 77 ? -22.096 18.834 -2.660 1.00 18.98 76 THR A N 1
ATOM 602 C CA . THR A 1 77 ? -22.766 20.123 -2.596 1.00 18.62 76 THR A CA 1
ATOM 603 C C . THR A 1 77 ? -23.374 20.498 -3.934 1.00 18.10 76 THR A C 1
ATOM 604 O O . THR A 1 77 ? -24.528 20.932 -4.025 1.00 18.50 76 THR A O 1
ATOM 608 N N . HIS A 1 78 ? -22.547 20.369 -4.971 1.00 18.36 77 HIS A N 1
ATOM 609 C CA . HIS A 1 78 ? -22.976 20.743 -6.311 1.00 18.90 77 HIS A CA 1
ATOM 610 C C . HIS A 1 78 ? -24.046 19.830 -6.864 1.00 19.60 77 HIS A C 1
ATOM 611 O O . HIS A 1 78 ? -24.931 20.304 -7.575 1.00 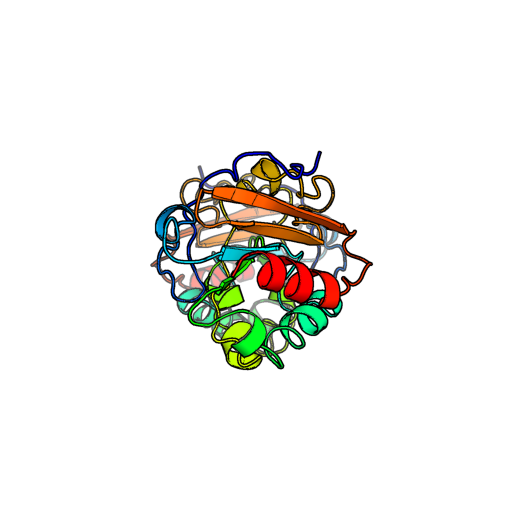19.50 77 HIS A O 1
ATOM 618 N N . LYS A 1 79 ? -24.020 18.551 -6.487 1.00 20.80 78 LYS A N 1
ATOM 619 C CA . LYS A 1 79 ? -25.075 17.636 -6.907 1.00 22.69 78 LYS A CA 1
ATOM 620 C C . LYS A 1 79 ? -26.445 18.031 -6.369 1.00 22.19 78 LYS A C 1
ATOM 621 O O . LYS A 1 79 ? -27.437 18.103 -7.129 1.00 23.01 78 LYS A O 1
ATOM 627 N N . ILE A 1 80 ? -26.545 18.298 -5.071 1.00 20.97 79 ILE A N 1
ATOM 628 C CA A ILE A 1 80 ? -27.807 18.724 -4.476 0.70 22.41 79 ILE A CA 1
ATOM 629 C CA B ILE A 1 80 ? -27.841 18.676 -4.543 0.30 21.03 79 ILE A CA 1
ATOM 630 C C . ILE A 1 80 ? -28.265 20.073 -5.061 1.00 20.35 79 ILE A C 1
ATOM 631 O O . ILE A 1 80 ? -29.428 20.303 -5.386 1.00 20.49 79 ILE A O 1
ATOM 640 N N . TRP A 1 81 ? -27.332 21.015 -5.180 1.00 18.82 80 TRP A N 1
ATOM 641 C CA . TRP A 1 81 ? -27.661 22.339 -5.688 1.00 18.11 80 TRP A CA 1
ATOM 642 C C . TRP A 1 81 ? -28.187 22.225 -7.125 1.00 18.18 80 TRP A C 1
ATOM 643 O O . TRP A 1 81 ? -29.207 22.830 -7.474 1.00 19.40 80 TRP A O 1
ATOM 654 N N . ALA A 1 82 ? -27.499 21.421 -7.936 1.00 19.68 81 ALA A N 1
ATOM 655 C CA . ALA A 1 82 ? -27.903 21.226 -9.329 1.00 20.53 81 ALA A CA 1
ATOM 656 C C . ALA A 1 82 ? -29.245 20.524 -9.444 1.00 21.67 81 ALA A C 1
ATOM 657 O O . ALA A 1 82 ? -30.096 20.941 -10.267 1.00 22.28 81 ALA A O 1
ATOM 659 N N . THR A 1 83 ? -29.461 19.503 -8.630 1.00 23.13 82 THR A N 1
ATOM 660 C CA . THR A 1 83 ? -30.756 18.803 -8.645 1.00 24.71 82 THR A CA 1
ATOM 661 C C . THR A 1 83 ? -31.900 19.733 -8.248 1.00 25.05 82 THR A C 1
ATOM 662 O O . THR A 1 83 ? -32.929 19.808 -8.934 1.00 26.71 82 THR A O 1
ATOM 666 N N . GLN A 1 84 ? -31.738 20.467 -7.152 1.00 24.05 83 GLN A N 1
ATOM 667 C CA . GLN A 1 84 ? -32.793 21.343 -6.682 1.00 25.36 83 GLN A CA 1
ATOM 668 C C . GLN A 1 84 ? -33.023 22.554 -7.603 1.00 24.04 83 GLN A C 1
ATOM 669 O O . GLN A 1 84 ? -34.130 23.110 -7.665 1.00 27.61 83 GLN A O 1
ATOM 675 N N . SER A 1 85 ? -31.992 22.972 -8.342 1.00 22.06 84 SER A N 1
ATOM 676 C CA . SER A 1 85 ? -32.072 24.144 -9.212 1.00 21.51 84 SER A CA 1
ATOM 677 C C . SER A 1 85 ? -32.360 23.802 -10.677 1.00 21.22 84 SER A C 1
ATOM 678 O O . SER A 1 85 ? -32.555 24.727 -11.493 1.00 23.14 84 SER A O 1
ATOM 681 N N . GLY A 1 86 ? -32.310 22.516 -11.013 1.00 22.44 85 GLY A N 1
ATOM 682 C CA . GLY A 1 86 ? -32.461 22.089 -12.390 1.00 23.24 85 GLY A CA 1
ATOM 683 C C . GLY A 1 86 ? -31.295 22.436 -13.282 1.00 23.12 85 GLY A C 1
ATOM 684 O O . GLY A 1 86 ? -31.499 22.738 -14.500 1.00 24.78 85 GLY A O 1
ATOM 685 N N . PHE A 1 87 ? -30.069 22.389 -12.736 1.00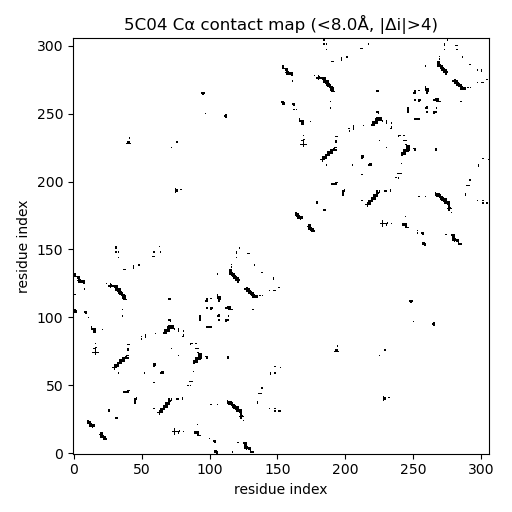 21.50 86 PHE A N 1
ATOM 686 C CA . PHE A 1 87 ? -28.871 22.647 -13.542 1.00 22.15 86 PHE A CA 1
ATOM 687 C C . PHE A 1 87 ? -28.448 21.326 -14.188 1.00 23.87 86 PHE A C 1
ATOM 688 O O . PHE A 1 87 ? -28.191 20.338 -13.478 1.00 24.59 86 PHE A O 1
ATOM 696 N N . THR A 1 88 ? -28.361 21.307 -15.520 1.00 23.87 87 THR A N 1
ATOM 697 C CA . THR A 1 88 ? -27.880 20.117 -16.239 1.00 26.30 87 THR A CA 1
ATOM 698 C C . THR A 1 88 ? -26.486 20.267 -16.835 1.00 24.78 87 THR A C 1
ATOM 699 O O . THR A 1 88 ? -25.942 19.308 -17.399 1.00 27.47 87 THR A O 1
ATOM 703 N N . PHE A 1 89 ? -25.918 21.466 -16.762 1.00 23.04 88 PHE A N 1
ATOM 704 C CA . PHE A 1 89 ? -24.552 21.703 -17.202 1.00 22.57 88 PHE A CA 1
ATOM 705 C C . PHE A 1 89 ? -23.571 21.292 -16.093 1.00 22.30 88 PHE A C 1
ATOM 706 O O . PHE A 1 89 ? -23.999 21.100 -14.939 1.00 21.52 88 PHE A O 1
ATOM 714 N N . PRO A 1 90 ? -22.262 21.194 -16.405 1.00 22.22 89 PRO A N 1
ATOM 715 C CA . PRO A 1 90 ? -21.297 20.798 -15.378 1.00 22.90 89 PRO A CA 1
ATOM 716 C C . PRO A 1 90 ? -20.968 21.911 -14.386 1.00 22.69 89 PRO A C 1
ATOM 717 O O . PRO A 1 90 ? -20.660 23.042 -14.781 1.00 21.90 89 PRO A O 1
ATOM 721 N N . LEU A 1 91 ? -21.046 21.555 -13.104 1.00 21.74 90 LEU A N 1
ATOM 722 C CA . LEU A 1 91 ? -20.527 22.356 -11.999 1.00 20.80 90 LEU A CA 1
ATOM 723 C C . LEU A 1 91 ? -19.305 21.617 -11.534 1.00 20.46 90 LEU A C 1
ATOM 724 O O . LEU A 1 91 ? -19.416 20.433 -11.159 1.00 20.98 90 LEU A O 1
ATOM 729 N N . LEU A 1 92 ? -18.157 22.287 -11.601 1.00 19.91 91 LEU A N 1
ATOM 730 C CA . LEU A 1 92 ? -16.867 21.674 -11.288 1.00 21.46 91 LEU A CA 1
ATOM 731 C C . LEU A 1 92 ? -16.355 22.085 -9.938 1.00 20.41 91 LEU A C 1
ATOM 732 O O . LEU A 1 92 ? -16.560 23.227 -9.513 1.00 19.54 91 LEU A O 1
ATOM 737 N N . SER A 1 93 ? -15.675 21.145 -9.263 1.00 20.01 92 SER A N 1
ATOM 738 C CA . SER A 1 93 ? -15.208 21.344 -7.880 1.00 19.88 92 SER A CA 1
ATOM 739 C C . SER A 1 93 ? -13.740 21.723 -7.794 1.00 20.61 92 SER A C 1
ATOM 740 O O . SER A 1 93 ? -12.868 20.869 -8.006 1.00 22.92 92 SER A O 1
ATOM 743 N N . ASP A 1 94 ? -13.472 22.986 -7.466 1.00 19.99 93 ASP A N 1
ATOM 744 C CA . ASP A 1 94 ? -12.118 23.483 -7.235 1.00 20.43 93 ASP A CA 1
ATOM 745 C C . ASP A 1 94 ? -11.834 23.381 -5.711 1.00 19.73 93 ASP A C 1
ATOM 746 O O . ASP A 1 94 ? -11.492 24.356 -5.050 1.00 20.21 93 ASP A O 1
ATOM 751 N N . PHE A 1 95 ? -11.964 22.155 -5.213 1.00 21.18 94 PHE A N 1
ATOM 752 C CA . PHE A 1 95 ? -12.172 21.885 -3.778 1.00 20.42 94 PHE A CA 1
ATOM 753 C C . PHE A 1 95 ? -10.908 21.551 -2.982 1.00 21.33 94 PHE A C 1
ATOM 754 O O . PHE A 1 95 ? -10.716 22.061 -1.867 1.00 22.28 94 PHE A O 1
ATOM 762 N N . TRP A 1 96 ? -10.070 20.687 -3.536 1.00 23.57 95 TRP A N 1
ATOM 763 C CA . TRP A 1 96 ? -8.859 20.259 -2.834 1.00 24.19 95 TRP A CA 1
ATOM 764 C C . TRP A 1 96 ? -7.860 19.751 -3.869 1.00 26.06 95 TRP A C 1
ATOM 765 O O . TRP A 1 96 ? -8.087 18.700 -4.471 1.00 27.51 95 TRP A O 1
ATOM 776 N N . PRO A 1 97 ? -6.780 20.489 -4.120 1.00 25.69 96 PRO A N 1
ATOM 777 C CA . PRO A 1 97 ? -6.407 21.726 -3.418 1.00 26.40 96 PRO A CA 1
ATOM 778 C C . PRO A 1 97 ? -7.414 22.869 -3.565 1.00 25.12 96 PRO A C 1
ATOM 779 O O . PRO A 1 97 ? -7.968 23.081 -4.648 1.00 25.43 96 PRO A O 1
ATOM 783 N N . HIS A 1 98 ? -7.618 23.598 -2.473 1.00 23.79 97 HIS A N 1
ATOM 784 C CA . HIS A 1 98 ? -8.714 24.578 -2.335 1.00 22.57 97 HIS A CA 1
ATOM 785 C C . HIS A 1 98 ? -8.446 25.832 -3.193 1.00 23.47 97 HIS A C 1
ATOM 786 O O . HIS A 1 98 ? -7.533 26.605 -2.919 1.00 25.25 97 HIS A O 1
ATOM 793 N N . GLY A 1 99 ? -9.262 26.032 -4.237 1.00 21.46 98 GLY A N 1
ATOM 794 C CA . GLY A 1 99 ? -9.088 27.192 -5.081 1.00 22.35 98 GLY A CA 1
ATOM 795 C C . GLY A 1 99 ? -7.897 27.176 -6.037 1.00 23.06 98 GLY A C 1
ATOM 796 O O . GLY A 1 99 ? -7.549 28.234 -6.560 1.00 23.22 98 GLY A O 1
ATOM 797 N N . ALA A 1 100 ? -7.300 26.012 -6.300 1.00 23.93 99 ALA A N 1
ATOM 798 C CA . ALA A 1 100 ? -6.053 25.981 -7.119 1.00 24.63 99 ALA A CA 1
ATOM 799 C C . ALA A 1 100 ? -6.288 26.464 -8.544 1.00 25.18 99 ALA A C 1
ATOM 800 O O . ALA A 1 100 ? -5.490 27.236 -9.085 1.00 26.20 99 ALA A O 1
ATOM 802 N N . VAL A 1 101 ? -7.381 26.004 -9.158 1.00 23.93 100 VAL A N 1
ATOM 803 C CA . VAL A 1 101 ? -7.689 26.425 -10.544 1.00 23.91 100 VAL A CA 1
ATOM 804 C C . VAL A 1 101 ? -8.029 27.902 -10.561 1.00 24.35 100 VAL A C 1
ATOM 805 O O . VAL A 1 101 ? -7.550 28.663 -11.418 1.00 24.98 100 VAL A O 1
ATOM 809 N N . SER A 1 102 ? -8.847 28.336 -9.610 1.00 22.92 101 SER A N 1
ATOM 810 C CA . SER A 1 102 ? -9.169 29.751 -9.473 1.00 22.91 101 SER A CA 1
ATOM 811 C C . SER A 1 102 ? -7.899 30.624 -9.362 1.00 24.22 101 SER A C 1
ATOM 812 O O . SER A 1 102 ? -7.785 31.681 -10.007 1.00 24.62 101 SER A O 1
ATOM 815 N N . GLN A 1 103 ? -6.929 30.158 -8.576 1.00 24.66 102 GLN A N 1
ATOM 816 C CA . GLN A 1 103 ? -5.643 30.840 -8.451 1.00 27.80 102 GLN A CA 1
ATOM 817 C C . GLN A 1 103 ? -4.871 30.866 -9.767 1.00 28.09 102 GLN A C 1
ATOM 818 O O . GLN A 1 103 ? -4.285 31.888 -10.094 1.00 29.23 102 GLN A O 1
ATOM 824 N N . ALA A 1 104 ? -4.857 29.745 -10.488 1.00 27.28 103 ALA A N 1
ATOM 825 C CA . ALA A 1 104 ? -4.175 29.675 -11.808 1.00 28.52 103 ALA A CA 1
ATOM 826 C C . ALA A 1 104 ? -4.731 30.667 -12.791 1.00 28.77 103 ALA A C 1
ATOM 827 O O . ALA A 1 104 ? -3.998 31.129 -13.692 1.00 29.83 103 ALA A O 1
ATOM 829 N N . TYR A 1 105 ? -6.034 30.954 -12.706 1.00 27.02 104 TYR A N 1
ATOM 830 C CA . TYR A 1 105 ? -6.672 31.923 -13.586 1.00 26.69 104 TYR A CA 1
ATOM 831 C C . TYR A 1 105 ? -6.618 33.347 -13.035 1.00 26.40 104 TYR A C 1
ATOM 832 O O . TYR A 1 105 ? -7.046 34.281 -13.726 1.00 27.73 104 TYR A O 1
ATOM 841 N N . GLY A 1 106 ? -6.098 33.514 -11.820 1.00 27.05 105 GLY A N 1
ATOM 842 C CA . GLY A 1 106 ? -5.949 34.817 -11.191 1.00 27.05 105 GLY A CA 1
ATOM 843 C C . GLY A 1 106 ? -7.227 35.402 -10.641 1.00 26.59 105 GLY A C 1
ATOM 844 O O . GLY A 1 106 ? -7.342 36.606 -10.462 1.00 29.06 105 GLY A O 1
ATOM 845 N N . VAL A 1 107 ? -8.199 34.546 -10.324 1.00 25.38 106 VAL A N 1
ATOM 846 C CA . VAL A 1 107 ? -9.496 35.044 -9.867 1.00 24.27 106 VAL A CA 1
ATOM 847 C C . VAL A 1 107 ? -9.902 34.509 -8.497 1.00 24.19 106 VAL A C 1
ATOM 848 O O . VAL A 1 107 ? -11.088 34.515 -8.172 1.00 23.56 106 VAL A O 1
ATOM 852 N N . PHE A 1 108 ? -8.931 34.080 -7.707 1.00 23.69 107 PHE A N 1
ATOM 853 C CA . PHE A 1 108 ? -9.226 33.587 -6.356 1.00 23.20 107 PHE A CA 1
ATOM 854 C C . PHE A 1 108 ? -9.203 34.762 -5.387 1.00 26.00 107 PHE A C 1
ATOM 855 O O . PHE A 1 108 ? -8.312 35.649 -5.477 1.00 28.24 107 PHE A O 1
ATOM 863 N N . ASN A 1 109 ? -10.154 34.755 -4.442 1.00 24.14 108 ASN A N 1
ATOM 864 C CA . ASN A 1 109 ? -10.218 35.706 -3.355 1.00 25.69 108 ASN A CA 1
ATOM 865 C C . ASN A 1 109 ? -9.529 35.092 -2.140 1.00 26.58 108 ASN A C 1
ATOM 866 O O . ASN A 1 109 ? -10.129 34.316 -1.378 1.00 24.81 108 ASN A O 1
ATOM 871 N N . GLU A 1 110 ? -8.247 35.423 -1.963 1.00 27.60 109 GLU A N 1
ATOM 872 C CA . GLU A 1 110 ? -7.426 34.853 -0.890 1.00 30.39 109 GLU A CA 1
ATOM 873 C C . GLU A 1 110 ? -7.938 35.127 0.518 1.00 28.80 109 GLU A C 1
ATOM 874 O O . GLU A 1 110 ? -7.747 34.303 1.404 1.00 29.35 109 GLU A O 1
ATOM 880 N N . GLN A 1 111 ? -8.580 36.263 0.732 1.00 29.44 110 GLN A N 1
ATOM 881 C CA A GLN A 1 111 ? -9.093 36.644 2.034 0.50 30.35 110 GLN A CA 1
ATOM 882 C CA B GLN A 1 111 ? -9.081 36.604 2.066 0.50 30.44 110 GLN A CA 1
ATOM 883 C C . GLN A 1 111 ? -10.294 35.769 2.432 1.00 29.10 110 GLN A C 1
ATOM 884 O O . GLN A 1 111 ? -10.394 35.282 3.550 1.00 28.15 110 GLN A O 1
ATOM 895 N N . ALA A 1 112 ? -11.202 35.591 1.485 1.00 27.87 111 ALA A N 1
ATOM 896 C CA . ALA A 1 112 ? -12.449 34.898 1.747 1.00 25.77 111 ALA A CA 1
ATOM 897 C C . ALA A 1 112 ? -12.425 33.394 1.442 1.00 23.81 111 ALA A C 1
ATOM 898 O O . ALA A 1 112 ? -13.287 32.663 1.927 1.00 22.81 111 ALA A O 1
ATOM 900 N N . GLY A 1 113 ? -11.442 32.914 0.688 1.00 21.39 112 GLY A N 1
ATOM 901 C CA . GLY A 1 113 ? -11.341 31.492 0.360 1.00 20.10 112 GLY A CA 1
ATOM 902 C C . GLY A 1 113 ? -12.307 31.021 -0.716 1.00 19.25 112 GLY A C 1
ATOM 903 O O . GLY A 1 113 ? -12.631 29.824 -0.813 1.00 19.66 112 GLY A O 1
ATOM 904 N N . ILE A 1 114 ? -12.728 31.940 -1.567 1.00 19.13 113 ILE A N 1
ATOM 905 C CA . ILE A 1 114 ? -13.656 31.638 -2.643 1.00 19.27 113 ILE A CA 1
ATOM 906 C C . ILE A 1 114 ? -13.148 32.227 -3.952 1.00 20.08 113 ILE A C 1
ATOM 907 O O . ILE A 1 114 ? -12.372 33.181 -3.953 1.00 19.74 113 ILE A O 1
ATOM 912 N N . ALA A 1 115 ? -13.640 31.705 -5.068 1.00 18.70 114 ALA A N 1
ATOM 913 C CA . ALA A 1 115 ? -13.412 32.374 -6.352 1.00 19.76 114 ALA A CA 1
ATOM 914 C C . ALA A 1 115 ? -14.236 33.647 -6.379 1.00 20.15 114 ALA A C 1
ATOM 915 O O . ALA A 1 115 ? -15.383 33.685 -5.888 1.00 19.69 114 ALA A O 1
ATOM 917 N N . ASN A 1 116 ? -13.645 34.707 -6.949 1.00 20.65 115 ASN A N 1
ATOM 918 C CA . ASN A 1 116 ? -14.400 35.856 -7.388 1.00 21.22 115 ASN A CA 1
ATOM 919 C C . ASN A 1 116 ? -15.207 35.492 -8.620 1.00 20.90 115 ASN A C 1
ATOM 920 O O . ASN A 1 116 ? -15.162 34.359 -9.100 1.00 20.44 115 ASN A O 1
ATOM 925 N N . ARG A 1 117 ? -15.966 36.470 -9.128 1.00 20.12 116 ARG A N 1
ATOM 926 C CA . ARG A 1 117 ? -16.813 36.250 -10.295 1.00 20.08 116 ARG A CA 1
ATOM 927 C C . ARG A 1 117 ? -15.992 36.431 -11.573 1.00 20.30 116 ARG A C 1
ATOM 928 O O . ARG A 1 117 ? -16.137 37.421 -12.310 1.00 21.08 116 ARG A O 1
ATOM 936 N N . GLY A 1 118 ? -15.115 35.471 -11.808 1.00 20.63 117 GLY A N 1
ATOM 937 C CA . GLY A 1 118 ? -14.247 35.440 -12.981 1.00 21.01 117 GLY A CA 1
ATOM 938 C C . GLY A 1 118 ? -14.945 34.732 -14.117 1.00 21.23 117 GLY A C 1
ATOM 939 O O . GLY A 1 118 ? -15.611 33.713 -13.926 1.00 20.83 117 GLY A O 1
ATOM 940 N N . THR A 1 119 ? -14.809 35.254 -15.335 1.00 22.74 118 THR A N 1
ATOM 941 C CA . THR A 1 119 ? -15.390 34.593 -16.487 1.00 22.32 118 THR A CA 1
ATOM 942 C C . THR A 1 119 ? -14.388 34.628 -17.630 1.00 23.96 118 THR A C 1
ATOM 943 O O . THR A 1 119 ? -13.763 35.659 -17.864 1.00 25.60 118 THR A O 1
ATOM 947 N N . PHE A 1 120 ? -14.269 33.522 -18.329 1.00 23.50 119 PHE A N 1
ATOM 948 C CA . PHE A 1 120 ? -13.386 33.422 -19.481 1.00 24.74 119 PHE A CA 1
ATOM 949 C C . PHE A 1 120 ? -14.071 32.702 -20.597 1.00 24.62 119 PHE A C 1
ATOM 950 O O . PHE A 1 120 ? -14.921 31.845 -20.393 1.00 24.10 119 PHE A O 1
ATOM 958 N N . VAL A 1 121 ? -13.722 33.081 -21.829 1.00 24.94 120 VAL A N 1
ATOM 959 C CA . VAL A 1 121 ? -14.042 32.262 -22.975 1.00 26.18 120 VAL A CA 1
ATOM 960 C C . VAL A 1 121 ? -12.724 31.790 -23.571 1.00 28.64 120 VAL A C 1
ATOM 961 O O . VAL A 1 121 ? -11.810 32.606 -23.802 1.00 29.68 120 VAL A O 1
ATOM 965 N N . VAL A 1 122 ? -12.632 30.474 -23.758 1.00 28.53 121 VAL A N 1
ATOM 966 C CA . VAL A 1 122 ? -11.446 29.809 -24.285 1.00 31.08 121 VAL A CA 1
ATOM 967 C C . VAL A 1 122 ? -11.792 29.352 -25.680 1.00 32.02 121 VAL A C 1
ATOM 968 O O . VAL A 1 122 ? -12.800 28.667 -25.896 1.00 31.79 121 VAL A O 1
ATOM 972 N N . ASP A 1 123 ? -10.972 29.726 -26.662 1.00 33.88 122 ASP A N 1
ATOM 973 C CA . ASP A 1 123 ? -11.313 29.344 -28.020 1.00 35.36 122 ASP A CA 1
ATOM 974 C C . ASP A 1 123 ? -10.889 27.903 -28.299 1.00 36.53 122 ASP A C 1
ATOM 975 O O . ASP A 1 123 ? -10.354 27.218 -27.420 1.00 35.23 122 ASP A O 1
ATOM 980 N N . ARG A 1 124 ? -11.093 27.445 -29.529 1.00 37.03 123 ARG A N 1
ATOM 981 C CA A ARG A 1 124 ? -10.854 26.044 -29.872 0.50 38.73 123 ARG A CA 1
ATOM 982 C CA B ARG A 1 124 ? -10.867 26.042 -29.867 0.50 39.25 123 ARG A CA 1
ATOM 983 C C . ARG A 1 124 ? -9.369 25.669 -29.881 1.00 39.79 123 ARG A C 1
ATOM 984 O O . ARG A 1 124 ? -9.027 24.493 -29.918 1.00 42.38 123 ARG A O 1
ATOM 999 N N . SER A 1 125 ? -8.488 26.669 -29.829 1.00 40.35 124 SER A N 1
ATOM 1000 C CA . SER A 1 125 ? -7.052 26.440 -29.736 1.00 43.78 124 SER A CA 1
ATOM 1001 C C . SER A 1 125 ? -6.510 26.658 -28.319 1.00 42.29 124 SER A C 1
ATOM 1002 O O . SER A 1 125 ? -5.307 26.592 -28.110 1.00 42.48 124 SER A O 1
ATOM 1005 N N . GLY A 1 126 ? -7.385 26.937 -27.351 1.00 40.44 125 GLY A N 1
ATOM 1006 C CA . GLY A 1 126 ? -6.967 27.063 -25.951 1.00 39.51 125 GLY A CA 1
ATOM 1007 C C . GLY A 1 126 ? -6.524 28.451 -25.507 1.00 38.66 125 GLY A C 1
ATOM 1008 O O . GLY A 1 126 ? -5.892 28.601 -24.454 1.00 37.86 125 GLY A O 1
ATOM 1009 N N . ILE A 1 127 ? -6.853 29.466 -26.299 1.00 37.52 126 ILE A N 1
ATOM 1010 C CA . ILE A 1 127 ? -6.445 30.829 -26.007 1.00 36.61 126 ILE A CA 1
ATOM 1011 C C . ILE A 1 127 ? -7.640 31.570 -25.405 1.00 35.31 126 ILE A C 1
ATOM 1012 O O . ILE A 1 127 ? -8.774 31.437 -25.885 1.00 35.38 126 ILE A O 1
ATOM 1017 N N . ILE A 1 128 ? -7.375 32.353 -24.358 1.00 36.12 127 ILE A N 1
ATOM 1018 C CA . ILE A 1 128 ? -8.395 33.204 -23.718 1.00 34.51 127 ILE A CA 1
ATOM 1019 C C . ILE A 1 128 ? -8.739 34.351 -24.673 1.00 35.93 127 ILE A C 1
ATOM 1020 O O . ILE A 1 128 ? -7.850 35.090 -25.118 1.00 36.48 127 ILE A O 1
ATOM 1025 N N . ARG A 1 129 ? -10.014 34.440 -25.029 1.00 35.04 128 ARG A N 1
ATOM 1026 C CA . ARG A 1 129 ? -10.509 35.466 -25.956 1.00 34.69 128 ARG A CA 1
ATOM 1027 C C . ARG A 1 129 ? -11.431 36.483 -25.294 1.00 33.93 128 ARG A C 1
ATOM 1028 O O . ARG A 1 129 ? -11.766 37.515 -25.896 1.00 34.42 128 ARG A O 1
ATOM 1036 N N . PHE A 1 130 ? -11.871 36.173 -24.066 1.00 30.43 129 PHE A N 1
ATOM 1037 C CA . PHE A 1 130 ? -12.671 37.066 -23.263 1.00 29.07 129 PHE A CA 1
ATOM 1038 C C . PHE A 1 130 ? -12.253 36.801 -21.817 1.00 29.27 129 PHE A C 1
ATOM 1039 O O . PHE A 1 130 ? -12.008 35.640 -21.453 1.00 29.75 129 PHE A O 1
ATOM 1047 N N . ALA A 1 131 ? -12.176 37.868 -21.024 1.00 29.63 130 ALA A N 1
ATOM 1048 C CA . ALA A 1 131 ? -11.757 37.754 -19.619 1.00 28.82 130 ALA A CA 1
ATOM 1049 C C . ALA A 1 131 ? -12.326 38.875 -18.786 1.00 29.68 130 ALA A C 1
ATOM 1050 O O . ALA A 1 131 ? -12.174 40.051 -19.122 1.00 31.15 130 ALA A O 1
ATOM 1052 N N . GLU A 1 132 ? -12.984 38.526 -17.676 1.00 27.20 131 GLU A N 1
ATOM 1053 C CA . GLU A 1 132 ? -13.437 39.539 -16.748 1.00 26.68 131 GLU A CA 1
ATOM 1054 C C . GLU A 1 132 ? -13.351 38.986 -15.338 1.00 26.19 131 GLU A C 1
ATOM 1055 O O . GLU A 1 132 ? -13.318 37.751 -15.146 1.00 26.81 131 GLU A O 1
ATOM 1061 N N . MET A 1 133 ? -13.340 39.891 -14.368 1.00 26.61 132 MET A N 1
ATOM 1062 C CA . MET A 1 133 ? -13.471 39.489 -12.963 1.00 26.46 132 MET A CA 1
ATOM 1063 C C . MET A 1 133 ? -14.186 40.539 -12.158 1.00 27.57 132 MET A C 1
ATOM 1064 O O . MET A 1 133 ? -13.687 41.657 -11.998 1.00 29.63 132 MET A O 1
ATOM 1069 N N . LYS A 1 134 ? -15.369 40.184 -11.665 1.00 25.48 133 LYS A N 1
ATOM 1070 C CA . LYS A 1 134 ? -16.130 41.023 -10.761 1.00 27.10 133 LYS A CA 1
ATOM 1071 C C . LYS A 1 134 ? -16.010 40.523 -9.320 1.00 25.19 133 LYS A C 1
ATOM 1072 O O . LYS A 1 134 ? -15.644 39.367 -9.073 1.00 25.04 133 LYS A O 1
ATOM 1078 N N . GLN A 1 135 ? -16.330 41.389 -8.371 1.00 26.79 134 GLN A N 1
ATOM 1079 C CA . GLN A 1 135 ? -16.289 41.030 -6.967 1.00 27.22 134 GLN A CA 1
ATOM 1080 C C . GLN A 1 135 ? -17.498 40.185 -6.549 1.00 25.33 134 GLN A C 1
ATOM 1081 O O . GLN A 1 135 ? -18.513 40.113 -7.263 1.00 24.85 134 GLN A O 1
ATOM 1087 N N . PRO A 1 136 ? -17.398 39.513 -5.398 1.00 25.22 135 PRO A N 1
ATOM 1088 C CA . PRO A 1 136 ? -18.517 38.663 -4.972 1.00 24.85 135 PRO A CA 1
ATOM 1089 C C . PRO A 1 136 ? -19.839 39.408 -4.820 1.00 24.99 135 PRO A C 1
ATOM 1090 O O . PRO A 1 136 ? -20.907 38.834 -5.021 1.00 24.96 135 PRO A O 1
ATOM 1094 N N . GLY A 1 137 ? -19.778 40.683 -4.477 1.00 26.01 136 GLY A N 1
ATOM 1095 C CA . GLY A 1 137 ? -20.993 41.477 -4.326 1.00 27.45 136 GLY A CA 1
ATOM 1096 C C . GLY A 1 137 ? -21.573 42.059 -5.588 1.00 28.04 136 GLY A C 1
ATOM 1097 O O . GLY A 1 137 ? -22.612 42.717 -5.515 1.00 31.77 136 GLY A O 1
ATOM 1098 N N . GLU A 1 138 ? -20.931 41.822 -6.736 1.00 26.59 137 GLU A N 1
ATOM 1099 C CA . GLU A 1 138 ? -21.346 42.323 -8.020 1.00 27.42 137 GLU A CA 1
ATOM 1100 C C . GLU A 1 138 ? -22.053 41.222 -8.813 1.00 25.35 137 GLU A C 1
ATOM 1101 O O . GLU A 1 138 ? -21.983 40.044 -8.439 1.00 26.17 137 GLU A O 1
ATOM 1107 N N . VAL A 1 139 ? -22.744 41.617 -9.871 1.00 24.37 138 VAL A N 1
ATOM 1108 C CA . VAL A 1 139 ? -23.457 40.729 -10.791 1.00 24.36 138 VAL A CA 1
ATOM 1109 C C . VAL A 1 139 ? -22.955 40.961 -12.196 1.00 25.05 138 VAL A C 1
ATOM 1110 O O . VAL A 1 139 ? -22.908 42.108 -12.649 1.00 26.12 138 VAL A O 1
ATOM 1114 N N . ARG A 1 140 ? -22.629 39.890 -12.926 1.00 21.87 139 ARG A N 1
ATOM 1115 C CA . ARG A 1 140 ? -22.100 40.015 -14.276 1.00 23.01 139 ARG A CA 1
ATOM 1116 C C . ARG A 1 140 ? -23.208 40.251 -15.297 1.00 23.44 139 ARG A C 1
ATOM 1117 O O . ARG A 1 140 ? -24.372 39.902 -15.059 1.00 24.21 139 ARG A O 1
ATOM 1125 N N . ASP A 1 141 ? -22.824 40.854 -16.425 1.00 24.37 140 ASP A N 1
ATOM 1126 C CA . ASP A 1 141 ? -23.697 41.083 -17.563 1.00 26.05 140 ASP A CA 1
ATOM 1127 C C . ASP A 1 141 ? -23.464 39.968 -18.584 1.00 23.55 140 ASP A C 1
ATOM 1128 O O . ASP A 1 141 ? -22.459 39.949 -19.292 1.00 23.87 140 ASP A O 1
ATOM 1133 N N . GLN A 1 142 ? -24.387 39.009 -18.612 1.00 24.10 141 GLN A N 1
ATOM 1134 C CA . GLN A 1 142 ? -24.236 37.831 -19.445 1.00 23.20 141 GLN A CA 1
ATOM 1135 C C . GLN A 1 142 ? -24.342 38.098 -20.970 1.00 24.91 141 GLN A C 1
ATOM 1136 O O . GLN A 1 142 ? -23.930 37.286 -21.769 1.00 24.60 141 GLN A O 1
ATOM 1142 N N . ARG A 1 143 ? -24.793 39.292 -21.335 1.00 27.66 142 ARG A N 1
ATOM 1143 C CA . ARG A 1 143 ? -24.716 39.697 -22.746 1.00 28.61 142 ARG A CA 1
ATOM 1144 C C . ARG A 1 143 ? -23.288 39.661 -23.307 1.00 27.78 142 ARG A C 1
ATOM 1145 O O . ARG A 1 143 ? -23.057 39.365 -24.470 1.00 29.80 142 ARG A O 1
ATOM 1153 N N . LEU A 1 144 ? -22.316 39.961 -22.453 1.00 25.37 143 LEU A N 1
ATOM 1154 C CA . LEU A 1 144 ? -20.927 39.954 -22.850 1.00 27.42 143 LEU A CA 1
ATOM 1155 C C . LEU A 1 144 ? -20.474 38.523 -23.173 1.00 26.26 143 LEU A C 1
ATOM 1156 O O . LEU A 1 144 ? -19.647 38.271 -24.050 1.00 27.85 143 LEU A O 1
ATOM 1161 N N . TRP A 1 145 ? -21.018 37.562 -22.424 1.00 25.62 144 TRP A N 1
ATOM 1162 C CA . TRP A 1 145 ? -20.663 36.181 -22.624 1.00 25.15 144 TRP A CA 1
ATOM 1163 C C . TRP A 1 145 ? -21.172 35.636 -23.938 1.00 25.65 144 TRP A C 1
ATOM 1164 O O . TRP A 1 145 ? -20.437 35.036 -24.679 1.00 25.64 144 TRP A O 1
ATOM 1175 N N . THR A 1 146 ? -22.456 35.847 -24.201 1.00 27.32 145 THR A N 1
ATOM 1176 C CA . THR A 1 146 ? -23.014 35.418 -25.475 1.00 29.64 145 THR A CA 1
ATOM 1177 C C . THR A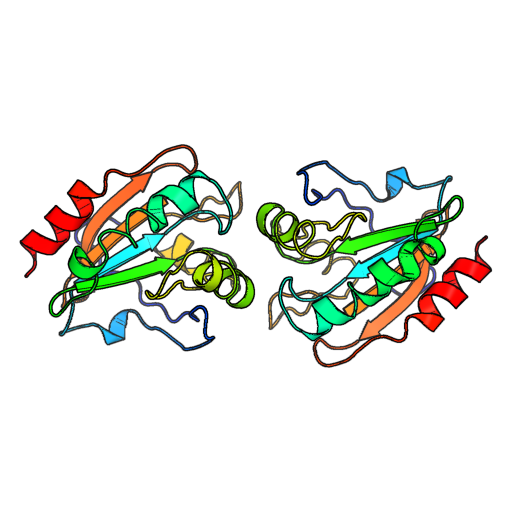 1 146 ? -22.320 36.131 -26.644 1.00 30.41 145 THR A C 1
ATOM 1178 O O . THR A 1 146 ? -22.044 35.510 -27.654 1.00 30.23 145 THR A O 1
ATOM 1182 N N . ASP A 1 147 ? -22.023 37.420 -26.498 1.00 28.79 146 ASP A N 1
ATOM 1183 C CA . ASP A 1 147 ? -21.316 38.142 -27.560 1.00 29.50 146 ASP A CA 1
ATOM 1184 C C . ASP A 1 147 ? -19.943 37.550 -27.847 1.00 29.83 146 ASP A C 1
ATOM 1185 O O . ASP A 1 147 ? -19.535 37.411 -28.989 1.00 31.15 146 ASP A O 1
ATOM 1190 N N . ALA A 1 148 ? -19.216 37.202 -26.784 1.00 27.86 147 ALA A N 1
ATOM 1191 C CA . ALA A 1 148 ? -17.889 36.645 -26.911 1.00 30.33 147 ALA A CA 1
ATOM 1192 C C . ALA A 1 148 ? -17.905 35.300 -27.643 1.00 31.40 147 ALA A C 1
ATOM 1193 O O . ALA A 1 148 ? -17.068 35.028 -28.498 1.00 33.61 147 ALA A O 1
ATOM 1195 N N . LEU A 1 149 ? -18.860 34.449 -27.268 1.00 31.33 148 LEU A N 1
ATOM 1196 C CA . LEU A 1 149 ? -19.037 33.154 -27.906 1.00 31.92 148 LEU A CA 1
ATOM 1197 C C . LEU A 1 149 ? -19.427 33.305 -29.380 1.00 33.37 148 LEU A C 1
ATOM 1198 O O . LEU A 1 149 ? -18.902 32.593 -30.236 1.00 34.45 148 LEU A O 1
ATOM 1203 N N . ALA A 1 150 ? -20.334 34.240 -29.662 1.00 33.11 149 ALA A N 1
ATOM 1204 C CA . ALA A 1 150 ? -20.804 34.486 -31.031 1.00 35.46 149 ALA A CA 1
ATOM 1205 C C . ALA A 1 150 ? -19.677 34.913 -31.976 1.00 38.74 149 ALA A C 1
ATOM 1206 O O . ALA A 1 150 ? -19.670 34.539 -33.153 1.00 40.59 149 ALA A O 1
ATOM 1208 N N . ALA A 1 151 ? -18.713 35.675 -31.466 1.00 39.74 150 ALA A N 1
ATOM 1209 C CA . ALA A 1 151 ? -17.536 36.073 -32.247 1.00 39.91 150 ALA A CA 1
ATOM 1210 C C . ALA A 1 151 ? -16.639 34.908 -32.685 1.00 42.71 150 ALA A C 1
ATOM 1211 O O . ALA A 1 151 ? -15.824 35.057 -33.597 1.00 44.47 150 ALA A O 1
ATOM 1213 N N . LEU A 1 152 ? -16.770 33.753 -32.033 1.00 41.27 151 LEU A N 1
ATOM 1214 C CA . LEU A 1 152 ? -15.849 32.638 -32.235 1.00 41.57 151 LEU A CA 1
ATOM 1215 C C . LEU A 1 152 ? -16.423 31.410 -32.965 1.00 44.47 151 LEU A C 1
ATOM 1216 O O . LEU A 1 152 ? -15.766 30.363 -33.029 1.00 45.61 151 LEU A O 1
ATOM 1221 N N . THR A 1 153 ? -17.625 31.515 -33.520 1.00 47.58 152 THR A N 1
ATOM 1222 C CA . THR A 1 153 ? -18.305 30.321 -34.042 1.00 51.69 152 THR A CA 1
ATOM 1223 C C . THR A 1 153 ? -17.612 29.762 -35.278 1.00 54.78 152 THR A C 1
ATOM 1224 O O . THR A 1 153 ? -17.597 30.406 -36.327 1.00 58.62 152 THR A O 1
ATOM 1228 N N . SER B 1 1 ? -2.406 10.358 14.618 1.00 41.29 0 SER B N 1
ATOM 1229 C CA . SER B 1 1 ? -2.133 11.741 15.109 1.00 37.00 0 SER B CA 1
ATOM 1230 C C . SER B 1 1 ? -3.305 12.393 15.886 1.00 30.06 0 SER B C 1
ATOM 1231 O O . SER B 1 1 ? -3.166 13.528 16.329 1.00 32.37 0 SER B O 1
ATOM 1234 N N . MET B 1 2 ? -4.405 11.658 16.067 1.00 37.47 1 MET B N 1
ATOM 1235 C CA . MET B 1 2 ? -5.594 12.094 16.823 1.00 34.09 1 MET B CA 1
ATOM 1236 C C . MET B 1 2 ? -5.184 12.510 18.227 1.00 31.94 1 MET B C 1
ATOM 1237 O O . MET B 1 2 ? -4.430 11.765 18.888 1.00 31.01 1 MET B O 1
ATOM 1242 N N . LEU B 1 3 ? -5.624 13.686 18.687 1.00 27.98 2 LEU B N 1
ATOM 1243 C CA . LEU B 1 3 ? -5.372 14.101 20.054 1.00 27.96 2 LEU B CA 1
ATOM 1244 C C . LEU B 1 3 ? -6.032 13.125 20.984 1.00 26.64 2 LEU B C 1
ATOM 1245 O O . LEU B 1 3 ? -7.175 12.725 20.826 1.00 26.64 2 LEU B O 1
ATOM 1250 N N . ASN B 1 4 ? -5.326 12.766 22.038 1.00 27.80 3 ASN B N 1
ATOM 1251 C CA . ASN B 1 4 ? -5.798 11.757 22.956 1.00 28.48 3 ASN B CA 1
ATOM 1252 C C . ASN B 1 4 ? -6.362 12.334 24.251 1.00 27.99 3 ASN B C 1
ATOM 1253 O O . ASN B 1 4 ? -6.193 13.490 24.591 1.00 27.86 3 ASN B O 1
ATOM 1258 N N . VAL B 1 5 ? -7.029 11.480 25.016 1.00 27.30 4 VAL B N 1
ATOM 1259 C CA . VAL B 1 5 ? -7.539 11.846 26.310 1.00 27.90 4 VAL B CA 1
ATOM 1260 C C . VAL B 1 5 ? -6.485 12.501 27.210 1.00 27.96 4 VAL B C 1
ATOM 1261 O O . VAL B 1 5 ? -5.330 12.025 27.300 1.00 29.37 4 VAL B O 1
ATOM 1265 N N . GLY B 1 6 ? -6.875 13.560 27.916 1.00 27.35 5 GLY B N 1
ATOM 1266 C CA . GLY B 1 6 ? -5.962 14.305 28.787 1.00 27.75 5 GLY B CA 1
ATOM 1267 C C . GLY B 1 6 ? -5.373 15.559 28.162 1.00 27.41 5 GLY B C 1
ATOM 1268 O O . GLY B 1 6 ? -4.891 16.435 28.886 1.00 29.60 5 GLY B O 1
ATOM 1269 N N . ALA B 1 7 ? -5.451 15.675 26.837 1.00 26.28 6 ALA B N 1
ATOM 1270 C CA . ALA B 1 7 ? -4.952 16.843 26.147 1.00 25.67 6 ALA B CA 1
ATOM 1271 C C . ALA B 1 7 ? -5.934 17.997 26.332 1.00 26.45 6 ALA B C 1
ATOM 1272 O O . ALA B 1 7 ? -7.158 17.770 26.430 1.00 26.21 6 ALA B O 1
ATOM 1274 N N . THR B 1 8 ? -5.417 19.221 26.402 1.00 27.17 7 THR B N 1
ATOM 1275 C CA . THR B 1 8 ? -6.287 20.416 26.219 1.00 27.63 7 THR B CA 1
ATOM 1276 C C . THR B 1 8 ? -6.930 20.366 24.856 1.00 25.72 7 THR B C 1
ATOM 1277 O O . THR B 1 8 ? -6.245 20.202 23.864 1.00 26.53 7 THR B O 1
ATOM 1281 N N . ALA B 1 9 ? -8.262 20.540 24.784 1.00 24.67 8 ALA B N 1
ATOM 1282 C CA . ALA B 1 9 ? -8.912 20.636 23.487 1.00 24.30 8 ALA B CA 1
ATOM 1283 C C . ALA B 1 9 ? -8.544 21.968 22.806 1.00 25.13 8 ALA B C 1
ATOM 1284 O O . ALA B 1 9 ? -8.724 23.020 23.417 1.00 25.81 8 ALA B O 1
ATOM 1286 N N . PRO B 1 10 ? -7.968 21.925 21.576 1.00 23.51 9 PRO B N 1
ATOM 1287 C CA . PRO B 1 10 ? -7.657 23.197 20.927 1.00 24.33 9 PRO B CA 1
ATOM 1288 C C . PRO B 1 10 ? -8.885 24.101 20.830 1.00 24.66 9 PRO B C 1
ATOM 1289 O O . PRO B 1 10 ? -9.944 23.674 20.385 1.00 23.37 9 PRO B O 1
ATOM 1293 N N . ASP B 1 11 ? -8.733 25.332 21.302 1.00 27.41 10 ASP B N 1
ATOM 1294 C CA . ASP B 1 11 ? -9.807 26.298 21.228 1.00 28.49 10 ASP B CA 1
ATOM 1295 C C . ASP B 1 11 ? -9.916 26.663 19.762 1.00 26.74 10 ASP B C 1
ATOM 1296 O O . ASP B 1 11 ? -8.961 26.558 18.965 1.00 28.64 10 ASP B O 1
ATOM 1301 N N . PHE B 1 12 ? -11.114 26.999 19.367 1.00 24.12 11 PHE B N 1
ATOM 1302 C CA . PHE B 1 12 ? -11.389 27.429 18.025 1.00 22.80 11 PHE B CA 1
ATOM 1303 C C . PHE B 1 12 ? -12.476 28.481 18.100 1.00 22.93 11 PHE B C 1
ATOM 1304 O O . PHE B 1 12 ? -13.172 28.561 19.118 1.00 22.53 11 PHE B O 1
ATOM 1312 N N . THR B 1 13 ? -12.559 29.276 17.055 1.00 22.72 12 THR B N 1
ATOM 1313 C CA . THR B 1 13 ? -13.644 30.227 16.817 1.00 23.23 12 THR B CA 1
ATOM 1314 C C . THR B 1 13 ? -14.041 30.033 15.370 1.00 21.79 12 THR B C 1
ATOM 1315 O O . THR B 1 13 ? -13.275 30.353 14.458 1.00 23.02 12 THR B O 1
ATOM 1319 N N . LEU B 1 14 ? 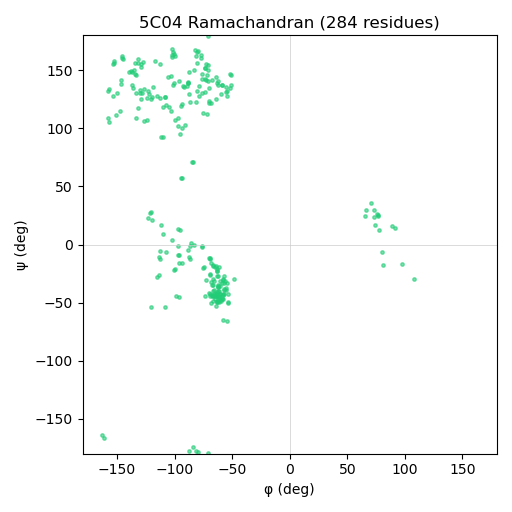-15.220 29.453 15.151 1.00 20.24 13 LEU B N 1
ATOM 1320 C CA . LEU B 1 14 ? -15.710 29.135 13.839 1.00 19.11 13 LEU B CA 1
ATOM 1321 C C . LEU B 1 14 ? -17.126 29.664 13.619 1.00 19.07 13 LEU B C 1
ATOM 1322 O O . LEU B 1 14 ? -17.874 29.850 14.573 1.00 21.12 13 LEU B O 1
ATOM 1327 N N . ARG B 1 15 ? -17.476 29.893 12.370 1.00 18.76 14 ARG B N 1
ATOM 1328 C CA . ARG B 1 15 ? -18.845 30.330 12.006 1.00 19.73 14 ARG B CA 1
ATOM 1329 C C . ARG B 1 15 ? -19.782 29.146 11.956 1.00 18.37 14 ARG B C 1
ATOM 1330 O O . ARG B 1 15 ? -19.461 28.114 11.373 1.00 18.35 14 ARG B O 1
ATOM 1338 N N . ASP B 1 16 ? -20.947 29.296 12.591 1.00 18.27 15 ASP B N 1
ATOM 1339 C CA . ASP B 1 16 ? -22.029 28.319 12.438 1.00 17.91 15 ASP B CA 1
ATOM 1340 C C . ASP B 1 16 ? -22.858 28.596 11.198 1.00 17.63 15 ASP B C 1
ATOM 1341 O O . ASP B 1 16 ? -22.537 29.477 10.375 1.00 17.07 15 ASP B O 1
ATOM 1346 N N . GLN B 1 17 ? -23.928 27.840 11.023 1.00 17.51 16 GLN B N 1
ATOM 1347 C CA . GLN B 1 17 ? -24.714 27.910 9.805 1.00 17.33 16 GLN B CA 1
ATOM 1348 C C . GLN B 1 17 ? -25.437 29.262 9.647 1.00 17.56 16 GLN B C 1
ATOM 1349 O O . GLN B 1 17 ? -25.877 29.574 8.549 1.00 18.97 16 GLN B O 1
ATOM 1355 N N . ASN B 1 18 ? -25.570 30.012 10.726 1.00 17.70 17 ASN B N 1
ATOM 1356 C CA . ASN B 1 18 ? -26.107 31.385 10.728 1.00 17.84 17 ASN B CA 1
ATOM 1357 C C . ASN B 1 18 ? -25.043 32.476 10.668 1.00 19.45 17 ASN B C 1
ATOM 1358 O O . ASN B 1 18 ? -25.310 33.658 10.874 1.00 20.24 17 ASN B O 1
ATOM 1363 N N . GLN B 1 19 ? -23.830 32.040 10.359 1.00 19.99 18 GLN B N 1
ATOM 1364 C CA A GLN B 1 19 ? -22.640 32.915 10.342 0.70 22.06 18 GLN B CA 1
ATOM 1365 C CA B GLN B 1 19 ? -22.645 32.886 10.280 0.30 20.84 18 GLN B CA 1
ATOM 1366 C C . GLN B 1 19 ? -22.315 33.555 11.657 1.00 22.46 18 GLN B C 1
ATOM 1367 O O . GLN B 1 19 ? -21.601 34.563 11.729 1.00 24.18 18 GLN B O 1
ATOM 1378 N N . GLN B 1 20 ? -22.775 32.953 12.749 1.00 21.83 19 GLN B N 1
ATOM 1379 C CA . GLN B 1 20 ? -22.497 33.410 14.089 1.00 23.00 19 GLN B CA 1
ATOM 1380 C C . GLN B 1 20 ? -21.223 32.764 14.613 1.00 22.31 19 GLN B C 1
ATOM 1381 O O . GLN B 1 20 ? -21.010 31.572 14.386 1.00 23.48 19 GLN B O 1
ATOM 1387 N N . LEU B 1 21 ? -20.371 33.541 15.265 1.00 23.24 20 LEU B N 1
ATOM 1388 C CA . LEU B 1 21 ? -19.152 32.965 15.818 1.00 24.24 20 LEU B CA 1
ATOM 1389 C C . LEU B 1 21 ? -19.426 32.115 17.048 1.00 23.22 20 LEU B C 1
ATOM 1390 O O . LEU B 1 21 ? -20.116 32.556 17.987 1.00 24.48 20 LEU B O 1
ATOM 1395 N N . VAL B 1 22 ? -18.845 30.909 17.032 1.00 21.27 21 VAL B N 1
ATOM 1396 C CA . VAL B 1 22 ? -18.902 29.978 18.140 1.00 21.64 21 VAL B CA 1
ATOM 1397 C C . VAL B 1 22 ? -17.485 29.642 18.578 1.00 22.18 21 VAL B C 1
ATOM 1398 O O . VAL B 1 22 ? -16.667 29.264 17.743 1.00 22.80 21 VAL B O 1
ATOM 1402 N N . THR B 1 23 ? -17.231 29.755 19.872 1.00 23.26 22 THR B N 1
ATOM 1403 C CA A THR B 1 23 ? -15.905 29.514 20.452 0.50 24.26 22 THR B CA 1
ATOM 1404 C CA B THR B 1 23 ? -15.918 29.503 20.424 0.50 24.54 22 THR B CA 1
ATOM 1405 C C . THR B 1 23 ? -16.032 28.384 21.435 1.00 24.95 22 THR B C 1
ATOM 1406 O O . THR B 1 23 ? -16.949 28.380 22.255 1.00 27.03 22 THR B O 1
ATOM 1413 N N . LEU B 1 24 ? -15.081 27.458 21.418 1.00 24.03 23 LEU B N 1
ATOM 1414 C CA . LEU B 1 24 ? -15.109 26.356 22.348 1.00 24.38 23 LEU B CA 1
ATOM 1415 C C . LEU B 1 24 ? -14.995 26.835 23.805 1.00 25.28 23 LEU B C 1
ATOM 1416 O O . LEU B 1 24 ? -15.701 26.298 24.694 1.00 24.37 23 LEU B O 1
ATOM 1421 N N . ARG B 1 25 ? -14.138 27.840 24.065 1.00 26.58 24 ARG B N 1
ATOM 1422 C CA . ARG B 1 25 ? -13.915 28.306 25.457 1.00 30.14 24 ARG B CA 1
ATOM 1423 C C . ARG B 1 25 ? -15.168 28.938 26.077 1.00 30.08 24 ARG B C 1
ATOM 1424 O O . ARG B 1 25 ? -15.262 29.040 27.302 1.00 31.35 24 ARG B O 1
ATOM 1432 N N . GLY B 1 26 ? -16.120 29.355 25.247 1.00 29.70 25 GLY B N 1
ATOM 1433 C CA . GLY B 1 26 ? -17.411 29.884 25.735 1.00 30.92 25 GLY B CA 1
ATOM 1434 C C . GLY B 1 26 ? -18.157 28.901 26.625 1.00 30.55 25 GLY B C 1
ATOM 1435 O O . GLY B 1 26 ? -18.953 29.318 27.482 1.00 32.86 25 GLY B O 1
ATOM 1436 N N . TYR B 1 27 ? -17.916 27.603 26.423 1.00 28.23 26 TYR B N 1
ATOM 1437 C CA . TYR B 1 27 ? -18.596 26.536 27.173 1.00 27.85 26 TYR B CA 1
ATOM 1438 C C . TYR B 1 27 ? -17.912 26.180 28.494 1.00 29.54 26 TYR B C 1
ATOM 1439 O O . TYR B 1 27 ? -18.481 25.488 29.312 1.00 29.57 26 TYR B O 1
ATOM 1448 N N . ARG B 1 28 ? -16.684 26.652 28.704 1.00 30.65 27 ARG B N 1
ATOM 1449 C CA . ARG B 1 28 ? -15.939 26.344 29.930 1.00 33.99 27 ARG B CA 1
ATOM 1450 C C . ARG B 1 28 ? -16.683 26.711 31.208 1.00 34.67 27 ARG B C 1
ATOM 1451 O O . ARG B 1 28 ? -17.265 27.790 31.320 1.00 35.19 27 ARG B O 1
ATOM 1459 N N . GLY B 1 29 ? -16.653 25.803 32.177 1.00 34.91 28 GLY B N 1
ATOM 1460 C CA . GLY B 1 29 ? -17.337 26.012 33.438 1.00 37.19 28 GLY B CA 1
ATOM 1461 C C . GLY B 1 29 ? -18.822 25.703 33.402 1.00 38.31 28 GLY B C 1
ATOM 1462 O O . GLY B 1 29 ? -19.432 25.514 34.461 1.00 42.40 28 GLY B O 1
ATOM 1463 N N . ALA B 1 30 ? -19.405 25.633 32.205 1.00 36.70 29 ALA B N 1
ATOM 1464 C CA . ALA B 1 30 ? -20.860 25.507 32.029 1.00 36.09 29 ALA B CA 1
ATOM 1465 C C . ALA B 1 30 ? -21.260 24.121 31.540 1.00 35.56 29 ALA B C 1
ATOM 1466 O O . ALA B 1 30 ? -22.120 23.474 32.133 1.00 37.52 29 ALA B O 1
ATOM 1468 N N . LYS B 1 31 ? -20.656 23.668 30.441 1.00 31.49 30 LYS B N 1
ATOM 1469 C CA . LYS B 1 31 ? -21.077 22.428 29.805 1.00 30.23 30 LYS B CA 1
ATOM 1470 C C . LYS B 1 31 ? -19.940 21.560 29.336 1.00 27.76 30 LYS B C 1
ATOM 1471 O O . LYS B 1 31 ? -18.880 22.070 28.932 1.00 27.25 30 LYS B O 1
ATOM 1477 N N . ASN B 1 32 ? -20.169 20.255 29.356 1.00 25.97 31 ASN B N 1
ATOM 1478 C CA . ASN B 1 32 ? -19.367 19.326 28.585 1.00 25.30 31 ASN B CA 1
ATOM 1479 C C . ASN B 1 32 ? -19.714 19.485 27.112 1.00 24.03 31 ASN B C 1
ATOM 1480 O O . ASN B 1 32 ? -20.856 19.788 26.776 1.00 25.60 31 ASN B O 1
ATOM 1485 N N . VAL B 1 33 ? -18.738 19.319 26.225 1.00 22.52 32 VAL B N 1
ATOM 1486 C CA . VAL B 1 33 ? -18.974 19.547 24.808 1.00 21.92 32 VAL B CA 1
ATOM 1487 C C . VAL B 1 33 ? -18.619 18.314 23.979 1.00 21.41 32 VAL B C 1
ATOM 1488 O O . VAL B 1 33 ? -17.482 17.825 24.036 1.00 21.44 32 VAL B O 1
ATOM 1492 N N . LEU B 1 34 ? -19.565 17.854 23.168 1.00 20.82 33 LEU B N 1
ATOM 1493 C CA . LEU B 1 34 ? -19.350 16.794 22.196 1.00 20.74 33 LEU B CA 1
ATOM 1494 C C . LEU B 1 34 ? -18.999 17.455 20.862 1.00 20.00 33 LEU B C 1
ATOM 1495 O O . LEU B 1 34 ? -19.779 18.273 20.367 1.00 19.68 33 LEU B O 1
ATOM 1500 N N . LEU B 1 35 ? -17.817 17.121 20.341 1.00 19.24 34 LEU B N 1
ATOM 1501 C CA . LEU B 1 35 ? -17.372 17.575 19.019 1.00 18.73 34 LEU B CA 1
ATOM 1502 C C . LEU B 1 35 ? -17.465 16.428 18.041 1.00 19.22 34 LEU B C 1
ATOM 1503 O O . LEU B 1 35 ? -16.783 15.404 18.187 1.00 19.90 34 LEU B O 1
ATOM 1508 N N . VAL B 1 36 ? -18.304 16.624 17.023 1.00 18.42 35 VAL B N 1
ATOM 1509 C CA . VAL B 1 36 ? -18.536 15.630 15.993 1.00 18.25 35 VAL B CA 1
A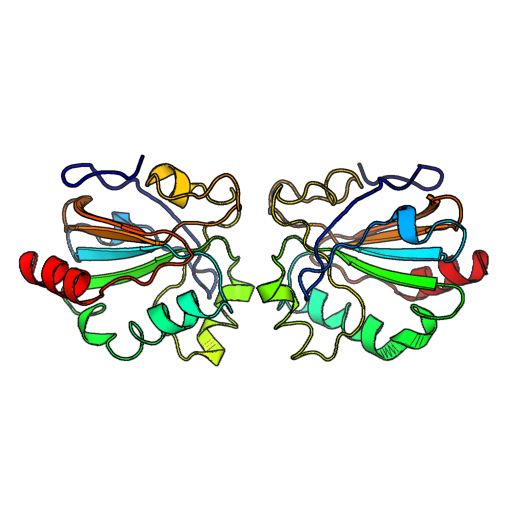TOM 1510 C C . VAL B 1 36 ? -17.965 16.119 14.680 1.00 17.98 35 VAL B C 1
ATOM 1511 O O . VAL B 1 36 ? -18.617 16.818 13.909 1.00 18.07 35 VAL B O 1
ATOM 1515 N N . PHE B 1 37 ? -16.716 15.743 14.410 1.00 17.64 36 PHE B N 1
ATOM 1516 C CA . PHE B 1 37 ? -16.123 16.011 13.103 1.00 18.09 36 PHE B CA 1
ATOM 1517 C C . PHE B 1 37 ? -16.679 15.042 12.088 1.00 18.75 36 PHE B C 1
ATOM 1518 O O . PHE B 1 37 ? -16.923 13.864 12.384 1.00 19.98 36 PHE B O 1
ATOM 1526 N N . HIS B 1 38 ? -16.911 15.504 10.871 1.00 18.33 37 HIS B N 1
ATOM 1527 C CA . HIS B 1 38 ? -17.354 14.594 9.837 1.00 18.89 37 HIS B CA 1
ATOM 1528 C C . HIS B 1 38 ? -16.951 15.073 8.445 1.00 18.79 37 HIS B C 1
ATOM 1529 O O . HIS B 1 38 ? -16.753 16.277 8.253 1.00 18.43 37 HIS B O 1
ATOM 1536 N N . PRO B 1 39 ? -16.887 14.153 7.483 1.00 18.98 38 PRO B N 1
ATOM 1537 C CA . PRO B 1 39 ? -16.455 14.523 6.133 1.00 19.37 38 PRO B CA 1
ATOM 1538 C C . PRO B 1 39 ? -17.224 15.619 5.362 1.00 19.73 38 PRO B C 1
ATOM 1539 O O . PRO B 1 39 ? -16.637 16.661 5.044 1.00 19.00 38 PRO B O 1
ATOM 1543 N N . LEU B 1 40 ? -18.489 15.388 5.022 1.00 19.31 39 LEU B N 1
ATOM 1544 C CA . LEU B 1 40 ? -19.156 16.315 4.086 1.00 19.07 39 LEU B CA 1
ATOM 1545 C C . LEU B 1 40 ? -20.663 16.320 4.187 1.00 18.67 39 LEU B C 1
ATOM 1546 O O . LEU B 1 40 ? -21.327 15.269 4.143 1.00 19.39 39 LEU B O 1
ATOM 1551 N N . ALA B 1 41 ? -21.204 17.512 4.213 1.00 18.13 40 ALA B N 1
ATOM 1552 C CA . ALA B 1 41 ? -22.645 17.701 4.056 1.00 18.29 40 ALA B CA 1
ATOM 1553 C C . ALA B 1 41 ? -23.150 16.986 2.813 1.00 19.10 40 ALA B C 1
ATOM 1554 O O . ALA B 1 41 ? -22.469 16.901 1.794 1.00 18.34 40 ALA B O 1
ATOM 1556 N N . PHE B 1 42 ? -24.391 16.499 2.910 1.00 19.95 41 PHE B N 1
ATOM 1557 C CA . PHE B 1 42 ? -25.097 15.876 1.781 1.00 22.32 41 PHE B CA 1
ATOM 1558 C C . PHE B 1 42 ? -24.473 14.572 1.298 1.00 24.63 41 PHE B C 1
ATOM 1559 O O . PHE B 1 42 ? -24.568 14.263 0.076 1.00 27.97 41 PHE B O 1
ATOM 1567 N N . THR B 1 43 ? -23.743 13.884 2.164 1.00 21.69 42 THR B N 1
ATOM 1568 C CA . THR B 1 43 ? -23.296 12.534 1.857 1.00 22.74 42 THR B CA 1
ATOM 1569 C C . THR B 1 43 ? -23.998 11.563 2.796 1.00 22.69 42 THR B C 1
ATOM 1570 O O . THR B 1 43 ? -24.429 11.923 3.873 1.00 22.96 42 THR B O 1
ATOM 1574 N N . GLY B 1 44 ? -24.119 10.318 2.348 1.00 23.88 43 GLY B N 1
ATOM 1575 C CA . GLY B 1 44 ? -24.969 9.332 3.006 1.00 24.68 43 GLY B CA 1
ATOM 1576 C C . GLY B 1 44 ? -24.613 8.975 4.435 1.00 24.88 43 GLY B C 1
ATOM 1577 O O . GLY B 1 44 ? -25.495 8.956 5.293 1.00 25.55 43 GLY B O 1
ATOM 1578 N N . ILE B 1 45 ? -23.342 8.658 4.719 1.00 24.82 44 ILE B N 1
ATOM 1579 C CA . ILE B 1 45 ? -22.968 8.249 6.057 1.00 24.77 44 ILE B CA 1
ATOM 1580 C C . ILE B 1 45 ? -23.069 9.448 6.997 1.00 23.66 44 ILE B C 1
ATOM 1581 O O . ILE B 1 45 ? -23.624 9.340 8.076 1.00 23.37 44 ILE B O 1
ATOM 1586 N N . CYS B 1 46 ? -22.565 10.609 6.566 1.00 21.77 45 CYS B N 1
ATOM 1587 C CA . CYS B 1 46 ? -22.696 11.826 7.376 1.00 20.92 45 CYS B CA 1
ATOM 1588 C C . CYS B 1 46 ? -24.162 12.152 7.666 1.00 20.25 45 CYS B C 1
ATOM 1589 O O . CYS B 1 46 ? -24.491 12.499 8.788 1.00 20.85 45 CYS B O 1
ATOM 1592 N N . GLN B 1 47 ? -25.028 12.037 6.663 1.00 20.95 46 GLN B N 1
ATOM 1593 C CA . GLN B 1 47 ? -26.462 12.267 6.869 1.00 21.18 46 GLN B CA 1
ATOM 1594 C C . GLN B 1 47 ? -26.979 11.313 7.938 1.00 22.14 46 GLN B C 1
ATOM 1595 O O . GLN B 1 47 ? -27.718 11.724 8.845 1.00 22.56 46 GLN B O 1
ATOM 1601 N N . GLY B 1 48 ? -26.630 10.042 7.830 1.00 22.12 47 GLY B N 1
ATOM 1602 C CA . GLY B 1 48 ? -27.090 9.072 8.817 1.00 23.26 47 GLY B CA 1
ATOM 1603 C C . GLY B 1 48 ? -26.617 9.383 10.223 1.00 23.54 47 GLY B C 1
ATOM 1604 O O . GLY B 1 48 ? -27.380 9.257 11.179 1.00 24.28 47 GLY B O 1
ATOM 1605 N N . GLU B 1 49 ? -25.351 9.775 10.373 1.00 21.99 48 GLU B N 1
ATOM 1606 C CA . GLU B 1 49 ? -24.813 10.072 11.702 1.00 22.17 48 GLU B CA 1
ATOM 1607 C C . GLU B 1 49 ? -25.462 11.291 12.326 1.00 21.32 48 GLU B C 1
ATOM 1608 O O . GLU B 1 49 ? -25.849 11.261 13.490 1.00 21.98 48 GLU B O 1
ATOM 1614 N N A LEU B 1 50 ? -25.568 12.384 11.573 0.50 21.21 49 LEU B N 1
ATOM 1615 N N B LEU B 1 50 ? -25.592 12.368 11.560 0.50 20.98 49 LEU B N 1
ATOM 1616 C CA A LEU B 1 50 ? -26.168 13.607 12.111 0.50 20.95 49 LEU B CA 1
ATOM 1617 C CA B LEU B 1 50 ? -26.174 13.595 12.091 0.50 20.55 49 LEU B CA 1
ATOM 1618 C C A LEU B 1 50 ? -27.685 13.463 12.286 0.50 21.05 49 LEU B C 1
ATOM 1619 C C B LEU B 1 50 ? -27.686 13.476 12.272 0.50 20.81 49 LEU B C 1
ATOM 1620 O O A LEU B 1 50 ? -28.230 14.052 13.207 0.50 21.27 49 LEU B O 1
ATOM 1621 O O B LEU B 1 50 ? -28.230 14.101 13.171 0.50 21.05 49 LEU B O 1
ATOM 1630 N N . ASP B 1 51 ? -28.333 12.678 11.429 1.00 21.51 50 ASP B N 1
ATOM 1631 C CA . ASP B 1 51 ? -29.775 12.322 11.628 1.00 22.67 50 ASP B CA 1
ATOM 1632 C C . ASP B 1 51 ? -29.954 11.619 12.961 1.00 24.44 50 ASP B C 1
ATOM 1633 O O . ASP B 1 51 ? -30.928 11.882 13.688 1.00 24.08 50 ASP B O 1
ATOM 1638 N N . GLN B 1 52 ? -29.060 10.690 13.301 1.00 23.67 51 GLN B N 1
ATOM 1639 C CA . GLN B 1 52 ? -29.166 9.996 14.587 1.00 25.22 51 GLN B CA 1
ATOM 1640 C C . GLN B 1 52 ? -28.921 10.963 15.758 1.00 23.95 51 GLN B C 1
ATOM 1641 O O . GLN B 1 52 ? -29.611 10.898 16.775 1.00 23.83 51 GLN B O 1
ATOM 1647 N N . LEU B 1 53 ? -27.958 11.873 15.635 1.00 22.86 52 LEU B N 1
ATOM 1648 C CA . LEU B 1 53 ? -27.730 12.895 16.659 1.00 22.64 52 LEU B CA 1
ATOM 1649 C C . LEU B 1 53 ? -28.992 13.772 16.833 1.00 22.60 52 LEU B C 1
ATOM 1650 O O . LEU B 1 53 ? -29.482 13.977 17.945 1.00 23.48 52 LEU B O 1
ATOM 1655 N N . ARG B 1 54 ? -29.533 14.224 15.720 1.00 21.27 53 ARG B N 1
ATOM 1656 C CA . ARG B 1 54 ? -30.792 14.989 15.705 1.00 21.37 53 ARG B CA 1
ATOM 1657 C C . ARG B 1 54 ? -31.893 14.242 16.436 1.00 22.93 53 ARG B C 1
ATOM 1658 O O . ARG B 1 54 ? -32.652 14.824 17.227 1.00 23.02 53 ARG B O 1
ATOM 1666 N N . ASP B 1 55 ? -32.044 12.979 16.072 1.00 22.58 54 ASP B N 1
ATOM 1667 C CA . ASP B 1 55 ? -33.129 12.163 16.635 1.00 23.25 54 ASP B CA 1
ATOM 1668 C C . ASP B 1 55 ? -33.014 11.869 18.119 1.00 24.14 54 ASP B C 1
ATOM 1669 O O . ASP B 1 55 ? -34.009 11.490 18.740 1.00 25.15 54 ASP B O 1
ATOM 1674 N N . HIS B 1 56 ? -31.810 12.031 18.671 1.00 24.24 55 HIS B N 1
ATOM 1675 C CA . HIS B 1 56 ? -31.532 11.835 20.078 1.00 25.17 55 HIS B CA 1
ATOM 1676 C C . HIS B 1 56 ? -30.994 13.098 20.735 1.00 24.55 55 HIS B C 1
ATOM 1677 O O . HIS B 1 56 ? -30.290 13.033 21.753 1.00 25.22 55 HIS B O 1
ATOM 1684 N N . LEU B 1 57 ? -31.370 14.267 20.212 1.00 24.87 56 LEU B N 1
ATOM 1685 C CA . LEU B 1 57 ? -30.766 15.517 20.689 1.00 25.69 56 LEU B CA 1
ATOM 1686 C C . LEU B 1 57 ? -30.839 15.780 22.177 1.00 25.58 56 LEU B C 1
ATOM 1687 O O . LEU B 1 57 ? -29.874 16.287 22.729 1.00 24.07 56 LEU B O 1
ATOM 1692 N N . PRO B 1 58 ? -31.909 15.348 22.875 1.00 25.50 57 PRO B N 1
ATOM 1693 C CA . PRO B 1 58 ? -31.913 15.602 24.304 1.00 27.30 57 PRO B CA 1
ATOM 1694 C C . PRO B 1 58 ? -30.800 14.923 25.089 1.00 27.12 57 PRO B C 1
ATOM 1695 O O . PRO B 1 58 ? -30.473 15.359 26.188 1.00 28.22 57 PRO B O 1
ATOM 1699 N N . GLU B 1 59 ? -30.241 13.850 24.542 1.00 27.37 58 GLU B N 1
ATOM 1700 C CA . GLU B 1 59 ? -29.110 13.159 25.176 1.00 29.09 58 GLU B CA 1
ATOM 1701 C C . GLU B 1 59 ? -27.817 13.908 25.027 1.00 27.53 58 GLU B C 1
ATOM 1702 O O . GLU B 1 59 ? -26.853 13.632 25.775 1.00 28.86 58 GLU B O 1
ATOM 1708 N N . PHE B 1 60 ? -27.763 14.812 24.052 1.00 25.64 59 PHE B N 1
ATOM 1709 C CA . PHE B 1 60 ? -26.499 15.480 23.676 1.00 26.54 59 PHE B CA 1
ATOM 1710 C C . PHE B 1 60 ? -26.511 16.991 23.932 1.00 27.43 59 PHE B C 1
ATOM 1711 O O . PHE B 1 60 ? -25.444 17.597 24.131 1.00 28.53 59 PHE B O 1
ATOM 1719 N N . GLU B 1 61 ? -27.686 17.609 23.891 1.00 26.78 60 GLU B N 1
ATOM 1720 C CA . GLU B 1 61 ? -27.818 19.047 24.127 1.00 26.66 60 GLU B CA 1
ATOM 1721 C C . GLU B 1 61 ? -28.807 19.257 25.257 1.00 27.60 60 GLU B C 1
ATOM 1722 O O . GLU B 1 61 ? -30.012 19.041 25.055 1.00 28.22 60 GLU B O 1
ATOM 1728 N N . ASN B 1 62 ? -28.330 19.644 26.437 1.00 27.49 61 ASN B N 1
ATOM 1729 C CA . ASN B 1 62 ? -29.174 19.714 27.628 1.00 28.69 61 ASN B CA 1
ATOM 1730 C C . ASN B 1 62 ? -28.473 20.583 28.697 1.00 31.54 61 ASN B C 1
ATOM 1731 O O . ASN B 1 62 ? -27.505 21.301 28.365 1.00 31.41 61 ASN B O 1
ATOM 1736 N N . ASP B 1 63 ? -28.889 20.522 29.959 1.00 33.92 62 ASP B N 1
ATOM 1737 C CA . ASP B 1 63 ? -28.285 21.398 30.965 1.00 36.76 62 ASP B CA 1
ATOM 1738 C C . ASP B 1 63 ? -26.800 21.113 31.171 1.00 34.60 62 ASP B C 1
ATOM 1739 O O . ASP B 1 63 ? -26.057 21.979 31.636 1.00 36.54 62 ASP B O 1
ATOM 1744 N N . ASP B 1 64 ? -26.392 19.877 30.914 1.00 32.82 63 ASP B N 1
ATOM 1745 C CA . ASP B 1 64 ? -25.026 19.441 31.203 1.00 32.79 63 ASP B CA 1
ATOM 1746 C C . ASP B 1 64 ? -24.099 19.432 29.997 1.00 30.53 63 ASP B C 1
ATOM 1747 O O . ASP B 1 64 ? -22.894 19.481 30.196 1.00 28.71 63 ASP B O 1
ATOM 1752 N N . SER B 1 65 ? -24.658 19.378 28.782 1.00 28.67 64 SER B N 1
ATOM 1753 C CA . SER B 1 65 ? -23.906 19.001 27.564 1.00 28.34 64 SER B CA 1
ATOM 1754 C C . SER B 1 65 ? -24.315 19.883 26.387 1.00 25.67 64 SER B C 1
ATOM 1755 O O . SER B 1 65 ? -25.466 20.331 26.294 1.00 24.51 64 SER B O 1
ATOM 1758 N N . ALA B 1 66 ? -23.370 20.135 25.477 1.00 23.21 65 ALA B N 1
ATOM 1759 C CA . ALA B 1 66 ? -23.633 20.733 24.188 1.00 22.88 65 ALA B CA 1
ATOM 1760 C C . ALA B 1 66 ? -23.014 19.854 23.114 1.00 22.82 65 ALA B C 1
ATOM 1761 O O . ALA B 1 66 ? -22.078 19.087 23.397 1.00 23.12 65 ALA B O 1
ATOM 1763 N N . ALA B 1 67 ? -23.513 19.941 21.890 1.00 21.61 66 ALA B N 1
ATOM 1764 C CA . ALA B 1 67 ? -22.967 19.176 20.763 1.00 21.75 66 ALA B CA 1
ATOM 1765 C C . ALA B 1 67 ? -22.729 20.129 19.619 1.00 20.67 66 ALA B C 1
ATOM 1766 O O . ALA B 1 67 ? -23.607 20.929 19.280 1.00 21.25 66 ALA B O 1
ATOM 1768 N N . LEU B 1 68 ? -21.549 20.023 19.012 1.00 19.98 67 LEU B N 1
ATOM 1769 C CA . LEU B 1 68 ? -21.159 20.822 17.848 1.00 19.23 67 LEU B CA 1
ATOM 1770 C C . LEU B 1 68 ? -20.671 19.881 16.766 1.00 18.87 67 LEU B C 1
ATOM 1771 O O . LEU B 1 68 ? -19.806 19.027 17.007 1.00 20.26 67 LEU B O 1
ATOM 1776 N N . ALA B 1 69 ? -21.186 20.037 15.558 1.00 17.27 68 ALA B N 1
ATOM 1777 C CA . ALA B 1 69 ? -20.710 19.299 14.390 1.00 17.58 68 ALA B CA 1
ATOM 1778 C C . ALA B 1 69 ? -19.718 20.205 13.688 1.00 18.40 68 ALA B C 1
ATOM 1779 O O . ALA B 1 69 ? -19.914 21.441 13.663 1.00 20.07 68 ALA B O 1
ATOM 1781 N N . ILE B 1 70 ? -18.630 19.631 13.169 1.00 16.63 69 ILE B N 1
ATOM 1782 C CA . ILE B 1 70 ? -17.583 20.396 12.468 1.00 16.62 69 ILE B CA 1
ATOM 1783 C C . ILE B 1 70 ? -17.207 19.694 11.176 1.00 16.58 69 ILE B C 1
ATOM 1784 O O . ILE B 1 70 ? -16.937 18.493 11.150 1.00 17.86 69 ILE B O 1
ATOM 1789 N N . SER B 1 71 ? -17.189 20.456 10.078 1.00 16.87 70 SER B N 1
ATOM 1790 C CA A SER B 1 71 ? -16.848 19.951 8.756 0.70 17.85 70 SER B CA 1
ATOM 1791 C CA B SER B 1 71 ? -16.725 19.945 8.791 0.30 17.06 70 SER B CA 1
ATOM 1792 C C . SER B 1 71 ? -16.228 21.101 7.942 1.00 17.31 70 SER B C 1
ATOM 1793 O O . SER B 1 71 ? -16.395 22.271 8.293 1.00 16.88 70 SER B O 1
ATOM 1798 N N . VAL B 1 72 ? -15.603 20.757 6.827 1.00 16.60 71 VAL B N 1
ATOM 1799 C CA . VAL B 1 72 ? -14.957 21.758 5.977 1.00 16.57 71 VAL B CA 1
ATOM 1800 C C . VAL B 1 72 ? -15.894 22.594 5.106 1.00 16.22 71 VAL B C 1
ATOM 1801 O O . VAL B 1 72 ? -15.422 23.516 4.439 1.00 17.68 71 VAL B O 1
ATOM 1805 N N . GLY B 1 73 ? -17.201 22.356 5.124 1.00 15.47 72 GLY B N 1
ATOM 1806 C CA . GLY B 1 73 ? -18.100 23.154 4.334 1.00 15.98 72 GLY B CA 1
ATOM 1807 C C . GLY B 1 73 ? -18.315 24.550 4.888 1.00 15.75 72 GLY B C 1
ATOM 1808 O O . GLY B 1 73 ? -18.176 24.784 6.097 1.00 16.54 72 GLY B O 1
ATOM 1809 N N . PRO B 1 74 ? -18.619 25.523 4.014 1.00 15.02 73 PRO B N 1
ATOM 1810 C CA . PRO B 1 74 ? -18.888 26.896 4.436 1.00 15.39 73 PRO B CA 1
ATOM 1811 C C . PRO B 1 74 ? -20.335 27.056 4.956 1.00 15.47 73 PRO B C 1
ATOM 1812 O O . PRO B 1 74 ? -21.175 26.195 4.753 1.00 16.09 73 PRO B O 1
ATOM 1816 N N . PRO B 1 75 ? -20.610 28.166 5.636 1.00 15.26 74 PRO B N 1
ATOM 1817 C CA . PRO B 1 75 ? -21.937 28.293 6.236 1.00 15.84 74 PRO B CA 1
ATOM 1818 C C . PRO B 1 75 ? -23.124 28.135 5.321 1.00 16.65 74 PRO B C 1
ATOM 1819 O O . PRO B 1 75 ? -24.105 27.513 5.724 1.00 17.61 74 PRO B O 1
ATOM 1823 N N . PRO B 1 76 ? -23.105 28.645 4.079 1.00 15.86 75 PRO B N 1
ATOM 1824 C CA . PRO B 1 76 ? -24.324 28.470 3.268 1.00 15.78 75 PRO B CA 1
ATOM 1825 C C . PRO B 1 76 ? -24.672 27.008 2.993 1.00 15.84 75 PRO B C 1
ATOM 1826 O O . PRO B 1 76 ? -25.844 26.653 2.889 1.00 16.07 75 PRO B O 1
ATOM 1830 N N . THR B 1 77 ? -23.649 26.165 2.818 1.00 15.87 76 THR B N 1
ATOM 1831 C CA . THR B 1 77 ? -23.877 24.736 2.644 1.00 16.01 76 THR B CA 1
ATOM 1832 C C . THR B 1 77 ? -24.513 24.147 3.882 1.00 16.29 76 THR B C 1
ATOM 1833 O O . THR B 1 77 ? -25.501 23.387 3.802 1.00 17.27 76 THR B O 1
ATOM 1837 N N . HIS B 1 78 ? -23.911 24.456 5.021 1.00 16.60 77 HIS B N 1
ATOM 1838 C CA . HIS B 1 78 ? -24.431 23.958 6.306 1.00 16.12 77 HIS B CA 1
ATOM 1839 C C . HIS B 1 78 ? -25.833 24.479 6.600 1.00 16.37 77 HIS B C 1
ATOM 1840 O O . HIS B 1 78 ? -26.665 23.774 7.175 1.00 17.13 77 HIS B O 1
ATOM 1847 N N . LYS B 1 79 ? -26.108 25.720 6.217 1.00 15.56 78 LYS B N 1
ATOM 1848 C CA . LYS B 1 79 ? -27.451 26.279 6.475 1.00 16.05 78 LYS B CA 1
ATOM 1849 C C . LYS B 1 79 ? -28.523 25.505 5.716 1.00 17.02 78 LYS B C 1
ATOM 1850 O O . LYS B 1 79 ? -29.556 25.156 6.294 1.00 17.66 78 LYS B O 1
ATOM 1856 N N . ILE B 1 80 ? -28.324 25.256 4.420 1.00 16.45 79 ILE B N 1
ATOM 1857 C CA A ILE B 1 80 ? -29.285 24.516 3.591 0.50 17.81 79 ILE B CA 1
ATOM 1858 C CA B ILE B 1 80 ? -29.358 24.564 3.673 0.50 17.30 79 ILE B CA 1
ATOM 1859 C C . ILE B 1 80 ? -29.440 23.100 4.155 1.00 17.62 79 ILE B C 1
ATOM 1860 O O . ILE B 1 80 ? -30.530 22.576 4.326 1.00 17.76 79 ILE B O 1
ATOM 1869 N N . TRP B 1 81 ? -28.309 22.469 4.423 1.00 17.07 80 TRP B N 1
ATOM 1870 C CA . TRP B 1 81 ? -28.324 21.093 4.916 1.00 17.02 80 TRP B CA 1
ATOM 1871 C C . TRP B 1 81 ? -29.057 20.998 6.246 1.00 18.22 80 TRP B C 1
ATOM 1872 O O . TRP B 1 81 ? -29.922 20.100 6.431 1.00 19.34 80 TRP B O 1
ATOM 1883 N N . ALA B 1 82 ? -28.779 21.933 7.158 1.00 17.55 81 ALA B N 1
ATOM 1884 C CA . ALA B 1 82 ? -29.446 21.931 8.478 1.00 19.16 81 ALA B CA 1
ATOM 1885 C C . ALA B 1 82 ? -30.919 22.231 8.367 1.00 20.63 81 ALA B C 1
ATOM 1886 O O . ALA B 1 82 ? -31.739 21.612 9.055 1.00 20.46 81 ALA B O 1
ATOM 1888 N N . THR B 1 83 ? -31.286 23.208 7.562 1.00 18.88 82 THR B N 1
ATOM 1889 C CA A THR B 1 83 ? -32.702 23.574 7.435 0.50 21.54 82 THR B CA 1
ATOM 1890 C CA B THR B 1 83 ? -32.698 23.571 7.433 0.50 20.04 82 THR B CA 1
ATOM 1891 C C . THR B 1 83 ? -33.472 22.400 6.830 1.00 21.14 82 THR B C 1
ATOM 1892 O O . THR B 1 83 ? -34.527 22.007 7.356 1.00 22.91 82 THR B O 1
ATOM 1899 N N . GLN B 1 84 ? -32.955 21.813 5.759 1.00 20.70 83 GLN B N 1
ATOM 1900 C CA . GLN B 1 84 ? -33.633 20.686 5.082 1.00 21.47 83 GLN B CA 1
ATOM 1901 C C . GLN B 1 84 ? -33.698 19.413 5.929 1.00 22.58 83 GLN B C 1
ATOM 1902 O O . GLN B 1 84 ? -34.638 18.604 5.805 1.00 24.57 83 GLN B O 1
ATOM 1908 N N . SER B 1 85 ? -32.713 19.214 6.799 1.00 20.85 84 SER B N 1
ATOM 1909 C CA . SER B 1 85 ? -32.654 18.008 7.633 1.00 21.48 84 SER B CA 1
ATOM 1910 C C . SER B 1 85 ? -33.226 18.192 9.021 1.00 21.59 84 SER B C 1
ATOM 1911 O O . SER B 1 85 ? -33.316 17.211 9.777 1.00 24.29 84 SER B O 1
ATOM 1914 N N . GLY B 1 86 ? -33.552 19.419 9.418 1.00 20.76 85 GLY B N 1
ATOM 1915 C CA . GLY B 1 86 ? -33.995 19.684 10.798 1.00 22.08 85 GLY B CA 1
ATOM 1916 C C . GLY B 1 86 ? -32.907 19.622 11.850 1.00 21.28 85 GLY B C 1
ATOM 1917 O O . GLY B 1 86 ? -33.141 19.277 13.016 1.00 23.40 85 GLY B O 1
ATOM 1918 N N . PHE B 1 87 ? -31.666 19.945 11.468 1.00 20.38 86 PHE B N 1
ATOM 1919 C CA . PHE B 1 87 ? -30.605 20.060 12.443 1.00 19.90 86 PHE B CA 1
ATOM 1920 C C . PHE B 1 87 ? -30.658 21.418 13.134 1.00 21.81 86 PHE B C 1
ATOM 1921 O O . PHE B 1 87 ? -30.635 22.450 12.462 1.00 25.70 86 PHE B O 1
ATOM 1929 N N . THR B 1 88 ? -30.764 21.431 14.464 1.00 21.37 87 THR B N 1
ATOM 1930 C CA . THR B 1 88 ? -30.835 22.686 15.196 1.00 22.16 87 THR B CA 1
ATOM 1931 C C . THR B 1 88 ? -29.620 22.952 16.069 1.00 22.02 87 THR B C 1
ATOM 1932 O O . THR B 1 88 ? -29.495 24.010 16.669 1.00 25.22 87 THR B O 1
ATOM 1936 N N . PHE B 1 89 ? -28.734 21.974 16.136 1.00 20.50 88 PHE B N 1
ATOM 1937 C CA . PHE B 1 89 ? -27.480 22.112 16.837 1.00 20.42 88 PHE B CA 1
ATOM 1938 C C . PHE B 1 89 ? -26.502 22.851 15.903 1.00 19.62 88 PHE B C 1
ATOM 1939 O O . PHE B 1 89 ? -26.735 22.915 14.696 1.00 18.79 88 PHE B O 1
ATOM 1947 N N . PRO B 1 90 ? -25.412 23.405 16.466 1.00 18.44 89 PRO B N 1
ATOM 1948 C CA . PRO B 1 90 ? -24.492 24.115 15.562 1.00 18.58 89 PRO B CA 1
ATOM 1949 C C . PRO B 1 90 ? -23.711 23.205 14.625 1.00 18.15 89 PRO B C 1
ATOM 1950 O O . PRO B 1 90 ? -23.181 22.160 15.066 1.00 17.43 89 PRO B O 1
ATOM 1954 N N . LEU B 1 91 ? -23.647 23.600 13.361 1.00 16.65 90 LEU B N 1
ATOM 1955 C CA . LEU B 1 91 ? -22.769 23.027 12.347 1.00 16.70 90 LEU B CA 1
ATOM 1956 C C . LEU B 1 91 ? -21.745 24.118 12.077 1.00 17.08 90 LEU B C 1
ATOM 1957 O O . LEU B 1 91 ? -22.087 25.213 11.657 1.00 17.69 90 LEU B O 1
ATOM 1962 N N . LEU B 1 92 ? -20.490 23.802 12.356 1.00 16.26 91 LEU B N 1
ATOM 1963 C CA . LEU B 1 92 ? -19.411 24.792 12.261 1.00 16.58 91 LEU B CA 1
ATOM 1964 C C . LEU B 1 92 ? -18.549 24.549 11.043 1.00 16.36 91 LEU B C 1
ATOM 1965 O O . LEU B 1 92 ? -18.281 23.406 10.647 1.00 17.40 91 LEU B O 1
ATOM 1970 N N . SER B 1 93 ? -18.109 25.659 10.467 1.00 16.19 92 SER B N 1
ATOM 1971 C CA . SER B 1 93 ? -17.359 25.639 9.205 1.00 16.30 92 SER B CA 1
ATOM 1972 C C . SER B 1 93 ? -15.819 25.703 9.400 1.00 17.18 92 SER B C 1
ATOM 1973 O O . SER B 1 93 ? -15.310 26.758 9.749 1.00 18.67 92 SER B O 1
ATOM 1976 N N . ASP B 1 94 ? -15.133 24.605 9.146 1.00 16.41 93 ASP B N 1
ATOM 1977 C CA . ASP B 1 94 ? -13.673 24.542 9.189 1.00 17.09 93 ASP B CA 1
ATOM 1978 C C . ASP B 1 94 ? -13.175 24.777 7.749 1.00 17.29 93 ASP B C 1
ATOM 1979 O O . ASP B 1 94 ? -12.496 23.936 7.162 1.00 18.20 93 ASP B O 1
ATOM 1984 N N . PHE B 1 95 ? -13.565 25.922 7.170 1.00 17.32 94 PHE B N 1
ATOM 1985 C CA . PHE B 1 95 ? -13.603 26.148 5.718 1.00 16.66 94 PHE B CA 1
ATOM 1986 C C . PHE B 1 95 ? -12.395 26.912 5.175 1.00 18.25 94 PHE B C 1
ATOM 1987 O O . PHE B 1 95 ? -11.857 26.553 4.115 1.00 18.33 94 PHE B O 1
ATOM 1995 N N . TRP B 1 96 ? -11.988 27.968 5.867 1.00 18.66 95 TRP B N 1
ATOM 1996 C CA . TRP B 1 96 ? -10.867 28.818 5.391 1.00 20.00 95 TRP B CA 1
ATOM 1997 C C . TRP B 1 96 ? -10.274 29.542 6.603 1.00 21.09 95 TRP B C 1
ATOM 1998 O O . TRP B 1 96 ? -10.893 30.477 7.127 1.00 23.53 95 TRP B O 1
ATOM 2009 N N . PRO B 1 97 ? -9.103 29.126 7.067 1.00 22.03 96 PRO B N 1
ATOM 2010 C CA . PRO B 1 97 ? -8.266 28.060 6.502 1.00 22.51 96 PRO B CA 1
ATOM 2011 C C . PRO B 1 97 ? -8.890 26.660 6.509 1.00 22.40 96 PRO B C 1
ATOM 2012 O O . PRO B 1 97 ? -9.503 26.241 7.503 1.00 22.60 96 PRO B O 1
ATOM 2016 N N . HIS B 1 98 ? -8.686 25.930 5.427 1.00 21.18 97 HIS B N 1
ATOM 2017 C CA . HIS B 1 98 ? -9.398 24.691 5.143 1.00 20.77 97 HIS B CA 1
ATOM 2018 C C . HIS B 1 98 ? -8.884 23.570 6.000 1.00 20.56 97 HIS B C 1
ATOM 2019 O O . HIS B 1 98 ? -7.720 23.154 5.879 1.00 22.26 97 HIS B O 1
ATOM 2026 N N . GLY B 1 99 ? -9.737 23.081 6.907 1.00 18.91 98 GLY B N 1
ATOM 2027 C CA . GLY B 1 99 ? -9.342 21.950 7.745 1.00 19.57 98 GLY B CA 1
ATOM 2028 C C . GLY B 1 99 ? -8.427 22.303 8.891 1.00 20.64 98 GLY B C 1
ATOM 2029 O O . GLY B 1 99 ? -7.915 21.393 9.522 1.00 20.65 98 GLY B O 1
ATOM 2030 N N . ALA B 1 100 ? -8.258 23.588 9.220 1.00 19.75 99 ALA B N 1
ATOM 2031 C CA . ALA B 1 100 ? -7.297 23.955 10.285 1.00 21.26 99 ALA B CA 1
ATOM 2032 C C . ALA B 1 100 ? -7.642 23.390 11.644 1.00 20.77 99 ALA B C 1
ATOM 2033 O O . ALA B 1 100 ? -6.779 22.894 12.371 1.00 22.55 99 ALA B O 1
ATOM 2035 N N . VAL B 1 101 ? -8.918 23.455 12.024 1.00 19.75 100 VAL B N 1
ATOM 2036 C CA . VAL B 1 101 ? -9.315 22.906 13.305 1.00 19.51 100 VAL B CA 1
ATOM 2037 C C . VAL B 1 101 ? -9.218 21.373 13.306 1.00 19.61 100 VAL B C 1
ATOM 2038 O O . VAL B 1 101 ? -8.732 20.781 14.280 1.00 19.61 100 VAL B O 1
ATOM 2042 N N . SER B 1 102 ? -9.656 20.736 12.225 1.00 18.65 101 SER B N 1
ATOM 2043 C CA . SER B 1 102 ? -9.558 19.287 12.082 1.00 19.35 101 SER B CA 1
ATOM 2044 C C . SER B 1 102 ? -8.086 18.869 12.219 1.00 20.23 101 SER B C 1
ATOM 2045 O O . SER B 1 102 ? -7.784 17.854 12.896 1.00 21.16 101 SER B O 1
ATOM 2048 N N A GLN B 1 103 ? -7.185 19.641 11.621 0.50 20.80 102 GLN B N 1
ATOM 2049 N N B GLN B 1 103 ? -7.174 19.638 11.640 0.50 21.22 102 GLN B N 1
ATOM 2050 C CA A GLN B 1 103 ? -5.747 19.375 11.722 0.50 22.38 102 GLN B CA 1
ATOM 2051 C CA B GLN B 1 103 ? -5.750 19.311 11.747 0.50 23.26 102 GLN B CA 1
ATOM 2052 C C A GLN B 1 103 ? -5.274 19.472 13.170 0.50 22.51 102 GLN B C 1
ATOM 2053 C C B GLN B 1 103 ? -5.228 19.492 13.173 0.50 23.09 102 GLN B C 1
ATOM 2054 O O A GLN B 1 103 ? -4.515 18.611 13.657 0.50 23.35 102 GLN B O 1
ATOM 2055 O O B GLN B 1 103 ? -4.369 18.719 13.642 0.50 24.08 102 GLN B O 1
ATOM 2066 N N . ALA B 1 104 ? -5.718 20.507 13.876 1.00 21.79 103 ALA B N 1
ATOM 2067 C CA . ALA B 1 104 ? -5.308 20.706 15.266 1.00 22.50 103 ALA B CA 1
ATOM 2068 C C . ALA B 1 104 ? -5.718 19.541 16.163 1.00 22.53 103 ALA B C 1
ATOM 2069 O O . ALA B 1 104 ? -5.021 19.217 17.150 1.00 22.84 103 ALA B O 1
ATOM 2071 N N . TYR B 1 105 ? -6.865 18.916 15.879 1.00 21.09 104 TYR B N 1
ATOM 2072 C CA . TYR B 1 105 ? -7.331 17.756 16.629 1.00 21.41 104 TYR B CA 1
ATOM 2073 C C . TYR B 1 105 ? -6.768 16.453 16.091 1.00 22.65 104 TYR B C 1
ATOM 2074 O O . TYR B 1 105 ? -7.018 15.415 16.654 1.00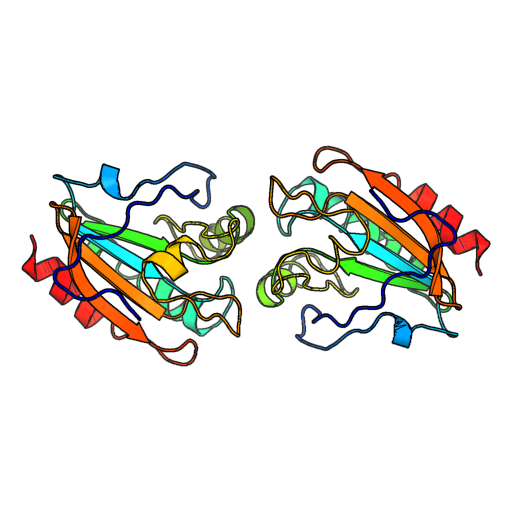 23.50 104 TYR B O 1
ATOM 2083 N N . GLY B 1 106 ? -5.968 16.502 15.039 1.00 22.50 105 GLY B N 1
ATOM 2084 C CA . GLY B 1 106 ? -5.357 15.314 14.463 1.00 23.84 105 GLY B CA 1
ATOM 2085 C C . GLY B 1 106 ? -6.294 14.431 13.693 1.00 24.18 105 GLY B C 1
ATOM 2086 O O . GLY B 1 106 ? -6.064 13.253 13.533 1.00 26.59 105 GLY B O 1
ATOM 2087 N N . VAL B 1 107 ? -7.397 15.009 13.190 1.00 22.09 106 VAL B N 1
ATOM 2088 C CA . VAL B 1 107 ? -8.413 14.210 12.475 1.00 22.65 106 VAL B CA 1
ATOM 2089 C C . VAL B 1 107 ? -8.657 14.624 11.025 1.00 22.75 106 VAL B C 1
ATOM 2090 O O . VAL B 1 107 ? -9.679 14.278 10.443 1.00 24.08 106 VAL B O 1
ATOM 2094 N N . PHE B 1 108 ? -7.698 15.311 10.423 1.00 22.83 107 PHE B N 1
ATOM 2095 C CA . PHE B 1 108 ? -7.840 15.774 9.052 1.00 22.53 107 PHE B CA 1
ATOM 2096 C C . PHE B 1 108 ? -7.264 14.720 8.111 1.00 24.45 107 PHE B C 1
ATOM 2097 O O . PHE B 1 108 ? -6.192 14.141 8.373 1.00 26.68 107 PHE B O 1
ATOM 2105 N N . ASN B 1 109 ? -7.983 14.440 7.038 1.00 24.77 108 ASN B N 1
ATOM 2106 C CA . ASN B 1 109 ? -7.523 13.578 5.956 1.00 26.19 108 ASN B CA 1
ATOM 2107 C C . ASN B 1 109 ? -6.886 14.469 4.901 1.00 26.50 108 ASN B C 1
ATOM 2108 O O . ASN B 1 109 ? -7.573 15.081 4.089 1.00 25.70 108 ASN B O 1
ATOM 2113 N N . GLU B 1 110 ? -5.548 14.528 4.897 1.00 28.92 109 GLU B N 1
ATOM 2114 C CA . GLU B 1 110 ? -4.803 15.462 4.055 1.00 32.62 109 GLU B CA 1
ATOM 2115 C C . GLU B 1 110 ? -4.902 15.115 2.591 1.00 30.98 109 GLU B C 1
ATOM 2116 O O . GLU B 1 110 ? -4.778 15.988 1.736 1.00 31.00 109 GLU B O 1
ATOM 2122 N N . GLN B 1 111 ? -5.144 13.845 2.300 1.00 31.82 110 GLN B N 1
ATOM 2123 C CA . GLN B 1 111 ? -5.215 13.374 0.939 1.00 34.73 110 GLN B CA 1
ATOM 2124 C C . GLN B 1 111 ? -6.519 13.830 0.294 1.00 30.96 110 GLN B C 1
ATOM 2125 O O . GLN B 1 111 ? -6.542 14.305 -0.834 1.00 30.31 110 GLN B O 1
ATOM 2131 N N . ALA B 1 112 ? -7.604 13.693 1.051 1.00 29.18 111 ALA B N 1
ATOM 2132 C CA . ALA B 1 112 ? -8.950 13.945 0.533 1.00 27.40 111 ALA B CA 1
ATOM 2133 C C . ALA B 1 112 ? -9.457 15.354 0.836 1.00 25.37 111 ALA B C 1
ATOM 2134 O O . ALA B 1 112 ? -10.429 15.787 0.215 1.00 25.82 111 ALA B O 1
ATOM 2136 N N . GLY B 1 113 ? -8.827 16.073 1.763 1.00 23.58 112 GLY B N 1
ATOM 2137 C CA . GLY B 1 113 ? -9.251 17.436 2.116 1.00 21.74 112 GLY B CA 1
ATOM 2138 C C . GLY B 1 113 ? -10.507 17.522 2.975 1.00 21.32 112 GLY B C 1
ATOM 2139 O O . GLY B 1 113 ? -11.211 18.546 2.971 1.00 21.02 112 GLY B O 1
ATOM 2140 N N . ILE B 1 114 ? -10.763 16.465 3.745 1.00 20.69 113 ILE B N 1
ATOM 2141 C CA . ILE B 1 114 ? -11.958 16.407 4.616 1.00 20.45 113 ILE B CA 1
ATOM 2142 C C . ILE B 1 114 ? -11.525 15.962 6.000 1.00 20.90 113 ILE B C 1
ATOM 2143 O O . ILE B 1 114 ? -10.464 15.310 6.146 1.00 21.47 113 ILE B O 1
ATOM 2148 N N . ALA B 1 115 ? -12.301 16.292 7.014 1.00 19.20 114 ALA B N 1
ATOM 2149 C CA . ALA B 1 115 ? -12.145 15.636 8.286 1.00 19.48 114 ALA B CA 1
ATOM 2150 C C . ALA B 1 115 ? -12.556 14.185 8.194 1.00 20.68 114 ALA B C 1
ATOM 2151 O O . ALA B 1 115 ? -13.544 13.846 7.546 1.00 20.66 114 ALA B O 1
ATOM 2153 N N . ASN B 1 116 ? -11.813 13.335 8.882 1.00 21.07 115 ASN B N 1
ATOM 2154 C CA . ASN B 1 116 ? -12.298 11.998 9.210 1.00 21.40 115 ASN B CA 1
ATOM 2155 C C . ASN B 1 116 ? -13.412 12.051 10.264 1.00 21.46 115 ASN B C 1
ATOM 2156 O O . ASN B 1 116 ? -13.790 13.127 10.725 1.00 20.28 115 ASN B O 1
ATOM 2161 N N . ARG B 1 117 ? -13.927 10.883 10.647 1.00 21.88 116 ARG B N 1
ATOM 2162 C CA . ARG B 1 117 ? -14.993 10.779 11.635 1.00 21.75 116 ARG B CA 1
ATOM 2163 C C . ARG B 1 117 ? -14.378 10.793 13.038 1.00 22.16 116 ARG B C 1
ATOM 2164 O O . ARG B 1 117 ? -14.308 9.765 13.747 1.00 23.73 116 ARG B O 1
ATOM 2172 N N . GLY B 1 118 ? -13.881 11.972 13.399 1.00 21.70 117 GLY B N 1
ATOM 2173 C CA . GLY B 1 118 ? -13.319 12.210 14.737 1.00 21.33 117 GLY B CA 1
ATOM 2174 C C . GLY B 1 118 ? -14.388 12.660 15.698 1.00 21.20 117 GLY B C 1
ATOM 2175 O O . GLY B 1 118 ? -15.261 13.462 15.343 1.00 20.66 117 GLY B O 1
ATOM 2176 N N . THR B 1 119 ? -14.330 12.148 16.930 1.00 21.80 118 THR B N 1
ATOM 2177 C CA . THR B 1 119 ? -15.272 12.541 17.968 1.00 22.03 118 THR B CA 1
ATOM 2178 C C . THR B 1 119 ? -14.532 12.767 19.250 1.00 22.17 118 THR B C 1
ATOM 2179 O O . THR B 1 119 ? -13.647 11.966 19.597 1.00 22.92 118 THR B O 1
ATOM 2183 N N . PHE B 1 120 ? -14.851 13.863 19.928 1.00 20.61 119 PHE B N 1
ATOM 2184 C CA . PHE B 1 120 ? -14.266 14.203 21.218 1.00 21.06 119 PHE B CA 1
ATOM 2185 C C . PHE B 1 120 ? -15.322 14.632 22.197 1.00 21.40 119 PHE B C 1
ATOM 2186 O O . PHE B 1 120 ? -16.338 15.223 21.802 1.00 21.39 119 PHE B O 1
ATOM 2194 N N . VAL B 1 121 ? -15.109 14.300 23.469 1.00 22.10 120 VAL B N 1
ATOM 2195 C CA . VAL B 1 121 ? -15.857 14.943 24.554 1.00 23.08 120 VAL B CA 1
ATOM 2196 C C . VAL B 1 121 ? -14.920 15.774 25.367 1.00 23.28 120 VAL B C 1
ATOM 2197 O O . VAL B 1 121 ? -13.888 15.251 25.813 1.00 24.04 120 VAL B O 1
ATOM 2201 N N . VAL B 1 122 ? -15.247 17.047 25.537 1.00 22.70 121 VAL B N 1
ATOM 2202 C CA . VAL B 1 122 ? -14.425 18.031 26.233 1.00 23.56 121 VAL B CA 1
ATOM 2203 C C . VAL B 1 122 ? -15.120 18.341 27.550 1.00 24.22 121 VAL B C 1
ATOM 2204 O O . VAL B 1 122 ? -16.318 18.672 27.578 1.00 24.22 121 VAL B O 1
ATOM 2208 N N . ASP B 1 123 ? -14.410 18.223 28.665 1.00 25.30 122 ASP B N 1
ATOM 2209 C CA . ASP B 1 123 ? -15.054 18.501 29.952 1.00 25.70 122 ASP B CA 1
ATOM 2210 C C . ASP B 1 123 ? -15.140 20.006 30.248 1.00 25.77 122 ASP B C 1
ATOM 2211 O O . ASP B 1 123 ? -14.724 20.831 29.428 1.00 25.46 122 ASP B O 1
ATOM 2216 N N . ARG B 1 124 ? -15.689 20.357 31.418 1.00 27.87 123 ARG B N 1
ATOM 2217 C CA . ARG B 1 124 ? -15.922 21.760 31.778 1.00 29.25 123 ARG B CA 1
ATOM 2218 C C . ARG B 1 124 ? -14.644 22.568 32.031 1.00 29.04 123 ARG B C 1
ATOM 2219 O O . ARG B 1 124 ? -14.682 23.802 32.083 1.00 29.99 123 ARG B O 1
ATOM 2227 N N . SER B 1 125 ? -13.516 21.876 32.146 1.00 29.46 124 SER B N 1
ATOM 2228 C CA . SER B 1 125 ? -12.205 22.519 32.246 1.00 30.56 124 SER B CA 1
ATOM 2229 C C . SER B 1 125 ? -11.471 22.591 30.933 1.00 29.22 124 SER B C 1
ATOM 2230 O O . SER B 1 125 ? -10.341 23.081 30.889 1.00 31.93 124 SER B O 1
ATOM 2233 N N . GLY B 1 126 ? -12.058 22.051 29.870 1.00 26.72 125 GLY B N 1
ATOM 2234 C CA . GLY B 1 126 ? -11.463 22.158 28.548 1.00 27.22 125 GLY B CA 1
ATOM 2235 C C . GLY B 1 126 ? -10.552 21.019 28.169 1.00 25.91 125 GLY B C 1
ATOM 2236 O O . GLY B 1 126 ? -9.792 21.130 27.202 1.00 26.07 125 GLY B O 1
ATOM 2237 N N . ILE B 1 127 ? -10.607 19.928 28.920 1.00 25.89 126 ILE B N 1
ATOM 2238 C CA . ILE B 1 127 ? -9.763 18.768 28.670 1.00 26.32 126 ILE B CA 1
ATOM 2239 C C . ILE B 1 127 ? -10.529 17.676 27.940 1.00 25.09 126 ILE B C 1
ATOM 2240 O O . ILE B 1 127 ? -11.706 17.396 28.252 1.00 24.37 126 ILE B O 1
ATOM 2245 N N . ILE B 1 128 ? -9.866 17.057 26.974 1.00 24.52 127 ILE B N 1
ATOM 2246 C CA . ILE B 1 128 ? -10.423 15.921 26.254 1.00 23.51 127 ILE B CA 1
ATOM 2247 C C . ILE B 1 128 ? -10.550 14.702 27.162 1.00 25.01 127 ILE B C 1
ATOM 2248 O O . ILE B 1 128 ? -9.563 14.225 27.742 1.00 26.00 127 ILE B O 1
ATOM 2253 N N . ARG B 1 129 ? -11.782 14.203 27.288 1.00 24.20 128 ARG B N 1
ATOM 2254 C CA . ARG B 1 129 ? -12.051 13.014 28.118 1.00 25.83 128 ARG B CA 1
ATOM 2255 C C . ARG B 1 129 ? -12.502 11.773 27.343 1.00 25.63 128 ARG B C 1
ATOM 2256 O O . ARG B 1 129 ? -12.573 10.672 27.907 1.00 27.73 128 ARG B O 1
ATOM 2264 N N . PHE B 1 130 ? -12.812 11.952 26.062 1.00 25.22 129 PHE B N 1
ATOM 2265 C CA . PHE B 1 130 ? -13.132 10.870 25.150 1.00 24.90 129 PHE B CA 1
ATOM 2266 C C . PHE B 1 130 ? -12.603 11.307 23.804 1.00 24.47 129 PHE B C 1
ATOM 2267 O O . PHE B 1 130 ? -12.741 12.490 23.455 1.00 23.39 129 PHE B O 1
ATOM 2275 N N . ALA B 1 131 ? -11.992 10.371 23.075 1.00 23.93 130 ALA B N 1
ATOM 2276 C CA . ALA B 1 131 ? -11.435 10.618 21.736 1.00 23.97 130 ALA B CA 1
ATOM 2277 C C . ALA B 1 131 ? -11.488 9.359 20.871 1.00 24.84 130 ALA B C 1
ATOM 2278 O O . ALA B 1 131 ? -11.085 8.275 21.314 1.00 27.61 130 ALA B O 1
ATOM 2280 N N . GLU B 1 132 ? -12.002 9.488 19.654 1.00 24.60 131 GLU B N 1
ATOM 2281 C CA . GLU B 1 132 ? -11.980 8.424 18.666 1.00 25.70 131 GLU B CA 1
ATOM 2282 C C . GLU B 1 132 ? -11.829 9.042 17.296 1.00 25.18 131 GLU B C 1
ATOM 2283 O O . GLU B 1 132 ? -12.109 10.237 17.097 1.00 24.88 131 GLU B O 1
ATOM 2289 N N . MET B 1 133 ? -11.436 8.218 16.341 1.00 26.30 132 MET B N 1
ATOM 2290 C CA . MET B 1 133 ? -11.397 8.606 14.947 1.00 26.64 132 MET B CA 1
ATOM 2291 C C . MET B 1 133 ? -11.610 7.409 14.053 1.00 28.54 132 MET B C 1
ATOM 2292 O O . MET B 1 133 ? -10.751 6.507 14.002 1.00 31.16 132 MET B O 1
ATOM 2297 N N . LYS B 1 134 ? -12.759 7.394 13.375 1.00 27.15 133 LYS B N 1
ATOM 2298 C CA . LYS B 1 134 ? -13.050 6.413 12.360 1.00 28.92 133 LYS B CA 1
ATOM 2299 C C . LYS B 1 134 ? -12.806 6.987 10.957 1.00 28.20 133 LYS B C 1
ATOM 2300 O O . LYS B 1 134 ? -12.707 8.213 10.750 1.00 26.07 133 LYS B O 1
ATOM 2306 N N . GLN B 1 135 ? -12.690 6.079 9.989 1.00 30.03 134 GLN B N 1
ATOM 2307 C CA . GLN B 1 135 ? -12.490 6.437 8.586 1.00 31.07 134 GLN B CA 1
ATOM 2308 C C . GLN B 1 135 ? -13.789 6.919 7.937 1.00 29.85 134 GLN B C 1
ATOM 2309 O O . GLN B 1 135 ? -14.880 6.634 8.449 1.00 29.63 134 GLN B O 1
ATOM 2315 N N . PRO B 1 136 ? -13.687 7.638 6.805 1.00 30.53 135 PRO B N 1
ATOM 2316 C CA . PRO B 1 136 ? -14.896 8.138 6.135 1.00 30.16 135 PRO B CA 1
ATOM 2317 C C . PRO B 1 136 ? -15.908 7.054 5.781 1.00 30.60 135 PRO B C 1
ATOM 2318 O O . PRO B 1 136 ? -17.098 7.325 5.792 1.00 30.49 135 PRO B O 1
ATOM 2322 N N . GLY B 1 137 ? -15.452 5.833 5.493 1.00 31.44 136 GLY B N 1
ATOM 2323 C CA . GLY B 1 137 ? -16.373 4.736 5.159 1.00 33.29 136 GLY B CA 1
ATOM 2324 C C . GLY B 1 137 ? -16.955 3.950 6.319 1.00 34.41 136 GLY B C 1
ATOM 2325 O O . GLY B 1 137 ? -17.715 2.991 6.098 1.00 37.81 136 GLY B O 1
ATOM 2326 N N . GLU B 1 138 ? -16.602 4.326 7.549 1.00 34.77 137 GLU B N 1
ATOM 2327 C CA . GLU B 1 138 ? -17.128 3.697 8.762 1.00 34.71 137 GLU B CA 1
ATOM 2328 C C . GLU B 1 138 ? -18.239 4.524 9.404 1.00 33.03 137 GLU B C 1
ATOM 2329 O O . GLU B 1 138 ? -18.411 5.716 9.092 1.00 32.02 137 GLU B O 1
ATOM 2335 N N . VAL B 1 139 ? -18.990 3.889 10.291 1.00 33.53 138 VAL B N 1
ATOM 2336 C CA . VAL B 1 139 ? -20.037 4.535 11.078 1.00 32.98 138 VAL B CA 1
ATOM 2337 C C . VAL B 1 139 ? -19.691 4.402 12.565 1.00 32.05 138 VAL B C 1
ATOM 2338 O O . VAL B 1 139 ? -19.307 3.320 13.039 1.00 34.00 138 VAL B O 1
ATOM 2342 N N . ARG B 1 140 ? -19.845 5.489 13.307 1.00 28.95 139 ARG B N 1
ATOM 2343 C CA . ARG B 1 140 ? -19.553 5.517 14.733 1.00 27.46 139 ARG B CA 1
ATOM 2344 C C . ARG B 1 140 ? -20.704 4.996 15.613 1.00 28.70 139 ARG B C 1
ATOM 2345 O O . ARG B 1 140 ? -21.878 5.117 15.258 1.00 29.12 139 ARG B O 1
ATOM 2353 N N . ASP B 1 141 ? -20.317 4.421 16.754 1.00 29.17 140 ASP B N 1
ATOM 2354 C CA . ASP B 1 141 ? -21.248 3.941 17.767 1.00 30.34 140 ASP B CA 1
ATOM 2355 C C . ASP B 1 141 ? -21.517 5.061 18.768 1.00 29.12 140 ASP B C 1
ATOM 2356 O O . ASP B 1 141 ? -20.682 5.355 19.638 1.00 29.43 140 ASP B O 1
ATOM 2361 N N . GLN B 1 142 ? -22.679 5.692 18.638 1.00 28.53 141 GLN B N 1
ATOM 2362 C CA . GLN B 1 142 ? -23.016 6.859 19.458 1.00 28.93 141 GLN B CA 1
ATOM 2363 C C . GLN B 1 142 ? -23.272 6.525 20.944 1.00 30.32 141 GLN B C 1
ATOM 2364 O O . GLN B 1 142 ? -23.284 7.438 21.777 1.00 29.94 141 GLN B O 1
ATOM 2370 N N . ARG B 1 143 ? -23.402 5.233 21.282 1.00 34.13 142 ARG B N 1
ATOM 2371 C CA . ARG B 1 143 ? -23.439 4.799 22.692 1.00 36.96 142 ARG B CA 1
ATOM 2372 C C . ARG B 1 143 ? -22.191 5.245 23.465 1.00 36.06 142 ARG B C 1
ATOM 2373 O O . ARG B 1 143 ? -22.271 5.649 24.633 1.00 35.55 142 ARG B O 1
ATOM 2381 N N . LEU B 1 144 ? -21.040 5.184 22.805 1.00 34.67 143 LEU B N 1
ATOM 2382 C CA . LEU B 1 144 ? -19.799 5.622 23.425 1.00 33.76 143 LEU B CA 1
ATOM 2383 C C . LEU B 1 144 ? -19.868 7.098 23.769 1.00 31.69 143 LEU B C 1
ATOM 2384 O O . LEU B 1 144 ? -19.315 7.534 24.759 1.00 31.08 143 LEU B O 1
ATOM 2389 N N . TRP B 1 145 ? -20.530 7.880 22.923 1.00 30.21 144 TRP B N 1
ATOM 2390 C CA . TRP B 1 145 ? -20.648 9.305 23.186 1.00 29.84 144 TRP B CA 1
ATOM 2391 C C . TRP B 1 145 ? -21.489 9.585 24.420 1.00 31.46 144 TRP B C 1
ATOM 2392 O O . TRP B 1 145 ? -21.093 10.364 25.298 1.00 30.99 144 TRP B O 1
ATOM 2403 N N . THR B 1 146 ? -22.661 8.954 24.490 1.00 34.17 145 THR B N 1
ATOM 2404 C CA . THR B 1 146 ? -23.519 9.109 25.671 1.00 35.56 145 THR B CA 1
ATOM 2405 C C . THR B 1 146 ? -22.897 8.523 26.940 1.00 35.30 145 THR B C 1
ATOM 2406 O O . THR B 1 146 ? -22.969 9.147 27.992 1.00 36.48 145 THR B O 1
ATOM 2410 N N . ASP B 1 147 ? -22.221 7.380 26.832 1.00 36.94 146 ASP B N 1
ATOM 2411 C CA . ASP B 1 147 ? -21.467 6.821 27.965 1.00 38.49 146 ASP B CA 1
ATOM 2412 C C . ASP B 1 147 ? -20.429 7.829 28.470 1.00 37.91 146 ASP B C 1
ATOM 2413 O O . ASP B 1 147 ? -20.235 7.992 29.677 1.00 39.30 146 ASP B O 1
ATOM 2418 N N . ALA B 1 148 ? -19.740 8.500 27.540 1.00 34.42 147 ALA B N 1
ATOM 2419 C CA . ALA B 1 148 ? -18.705 9.431 27.929 1.00 32.28 147 ALA B CA 1
ATOM 2420 C C . ALA B 1 148 ? -19.266 10.691 28.592 1.00 32.41 147 ALA B C 1
ATOM 2421 O O . ALA B 1 148 ? -18.692 11.180 29.557 1.00 34.42 147 ALA B O 1
ATOM 2423 N N . LEU B 1 149 ? -20.358 11.236 28.063 1.00 32.54 148 LEU B N 1
ATOM 2424 C CA . LEU B 1 149 ? -20.970 12.449 28.624 1.00 32.39 148 LEU B CA 1
ATOM 2425 C C . LEU B 1 149 ? -21.560 12.177 30.014 1.00 36.73 148 LEU B C 1
ATOM 2426 O O . LEU B 1 149 ? -21.521 13.046 30.880 1.00 37.03 148 LEU B O 1
ATOM 2431 N N . ALA B 1 150 ? -22.082 10.972 30.197 1.00 38.66 149 ALA B N 1
ATOM 2432 C CA . ALA B 1 150 ? -22.685 10.561 31.475 1.00 41.13 149 ALA B CA 1
ATOM 2433 C C . ALA B 1 150 ? -21.654 10.479 32.598 1.00 43.50 149 ALA B C 1
ATOM 2434 O O . ALA B 1 150 ? -21.981 10.718 33.761 1.00 46.13 149 ALA B O 1
ATOM 2436 N N . ALA B 1 151 ? -20.411 10.137 32.271 1.00 42.34 150 ALA B N 1
ATOM 2437 C CA . ALA B 1 151 ? -19.341 10.127 33.256 1.00 43.26 150 ALA B CA 1
ATOM 2438 C C . ALA B 1 151 ? -18.944 11.522 33.765 1.00 44.06 150 ALA B C 1
ATOM 2439 O O . ALA B 1 151 ? -18.287 11.627 34.788 1.00 44.68 150 ALA B O 1
ATOM 2441 N N . LEU B 1 152 ? -19.349 12.587 33.072 1.00 41.21 151 LEU B N 1
ATOM 2442 C CA . LEU B 1 152 ? -18.946 13.955 33.427 1.00 40.64 151 LEU B CA 1
ATOM 2443 C C . LEU B 1 152 ? -20.072 14.859 33.960 1.00 45.07 151 LEU B C 1
ATOM 2444 O O . LEU B 1 152 ? -19.916 16.090 33.994 1.00 43.81 151 LEU B O 1
ATOM 2449 N N . THR B 1 153 ? -21.197 14.276 34.372 1.00 49.95 152 THR B N 1
ATOM 2450 C CA . THR B 1 153 ? -22.396 15.071 34.697 1.00 54.39 152 THR B CA 1
ATOM 2451 C C . THR B 1 153 ? -22.223 15.879 35.982 1.00 56.41 152 THR B C 1
ATOM 2452 O O . THR B 1 153 ? -21.707 15.370 36.983 1.00 61.81 152 THR B O 1
#

Secondary structure (DSSP, 8-state):
-PPPTTSBPPP-EEEETTS-EEESGGGTTT-EEEEEE-S-TT-HHHHHHHHHHHHTGGGTSSSSEEEEEEES--HHHHHHHHHHHT--S-EEE-TTTTTHHHHHTT-EETTTTEE-EEEEEE-TTSBEEEEEEE-TT----THHHHHHHHTT-/-PPPTTSBPPP-EEE-TTS-EEEGGGGTTT-EEEEEE-S-TT-HHHHHHHHHHHHTHHHHSSSSEEEEEEES--HHHHHHHHHHHT--S-EEE-BTTBTHHHHHTT-EETTTTEE-EEEEEE-TTSBEEEEEEE-TT----HHHHHHHHHTT-

Solvent-accessible surface area: 12606 Å² total; per-residue (Å²): 146,49,46,96,90,46,35,81,5,38,76,10,78,21,113,17,14,82,105,118,107,20,44,12,131,66,46,92,66,60,61,1,2,0,0,0,0,2,6,25,4,28,38,64,61,0,48,40,5,0,32,82,1,82,93,69,25,103,91,3,69,59,130,58,4,8,1,1,1,0,0,3,7,10,17,18,4,1,89,49,3,4,94,102,14,45,10,113,0,28,1,0,8,2,26,80,96,17,0,35,16,0,87,49,0,22,0,22,20,97,161,48,0,18,0,9,6,0,0,0,0,3,17,94,68,2,37,0,111,36,20,13,62,65,86,38,64,80,102,10,56,17,177,72,0,40,98,12,6,67,86,38,103,141,42,51,97,88,45,31,83,1,34,67,10,69,22,108,18,19,76,98,108,101,20,36,10,136,60,47,115,63,60,57,1,2,0,0,1,0,1,7,25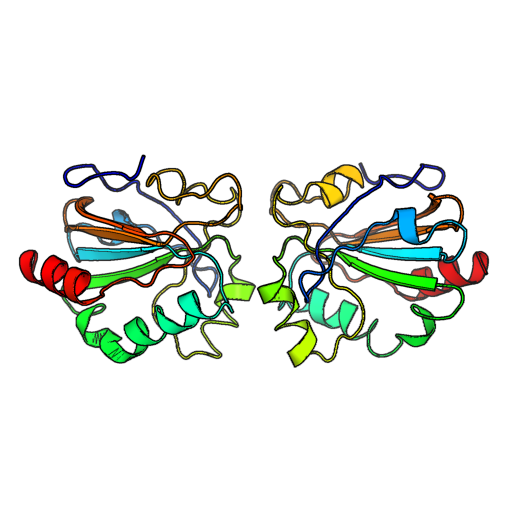,4,29,37,63,59,0,50,39,5,0,34,78,1,78,92,79,23,106,88,3,74,58,131,62,5,8,1,0,0,0,1,2,9,9,13,29,4,1,83,45,3,3,82,106,17,42,8,110,0,29,1,0,8,2,27,86,98,16,0,36,17,0,81,52,0,12,0,25,25,102,158,48,0,19,0,9,6,0,0,0,0,3,20,103,80,3,35,0,112,32,22,12,60,71,86,39,66,83,103,8,54,10,178,74,1,35,99,17,7,64,87,34,108

GO terms:
  GO:0004601 peroxidase activity (F, IDA)
  GO:0051920 peroxiredoxin activity (F, IDA)
  GO:0051409 response to nitrosative stress (P, IDA)
  GO:0005515 protein binding (F, IPI)
  GO:0005829 cytosol (C, TAS)